Protein AF-A0A1Y2VQM4-F1 (afdb_monomer)

Mean predicted aligned error: 14.75 Å

Solvent-accessible surface area (backbone atoms only — not comparable to full-atom values): 11448 Å² total; per-residue (Å²): 130,85,75,81,82,66,60,66,46,79,82,51,19,58,74,70,18,55,90,55,62,82,64,58,73,69,58,51,55,52,50,49,54,50,50,53,54,48,48,52,49,48,42,51,52,44,52,50,52,50,50,54,55,53,58,59,66,71,50,92,83,71,61,72,65,62,54,53,52,51,50,52,52,50,39,53,52,39,50,53,50,43,55,53,44,52,52,51,52,55,52,49,50,44,52,48,51,24,45,49,37,62,68,34,56,89,61,50,67,57,53,53,50,48,42,56,57,51,53,53,23,42,54,54,44,44,51,47,53,42,52,51,49,50,38,69,74,65,74,61,88,75,78,89,81,68,80,74,70,74,48,74,71,52,54,53,54,49,51,53,52,48,51,53,52,51,52,50,51,52,52,50,52,54,52,50,57,54,48,58,58,53,57,58,56,56,59,64,63,72,70,77,70,90,79,83,85,131

Nearest PDB structures (foldseek):
  8rz1-assembly1_B  TM=7.357E-01  e=8.450E+00  synthetic construct

Foldseek 3Di:
DDPPPPQEDQVCLCVLLVVNSPDDPVVLVVLLVVLLVVLVVLLVVLVVLLVVLVVVVPPPDDDPVVSLVSLVVSLVVLVVSLVVLVVSLVVNVSSLSNCRHHVSDPCSVVSVVCSVCRSVLSSLLSVLSSLVSVCVNVVDDDDPPQNDDSDVVSSVVSVVVVVVVVVVVVVVVVVVVVVVVVVVVVVVVVPDDDDDDD

Secondary structure (DSSP, 8-state):
------S--TTTHHHHHGGGTTS-HHHHHHHHHHHHHHHHHHHHHHHHHHHHHHHHHH-TT--HHHHHHHHHHHHHHHHHHHHHHHHHHHHHHHHHHHHHHHT--TTHHHHHHHIIIIIHHHHHHHHHHHHHHHHHHHT----TTSSS---HHHHHHHHHHHHHHHHHHHHHHHHHHHHHHHHHHHHHHHT-------

Structure (mmCIF, N/CA/C/O backbone):
data_AF-A0A1Y2VQM4-F1
#
_entry.id   AF-A0A1Y2VQM4-F1
#
loop_
_atom_site.group_PDB
_atom_site.id
_atom_site.type_symbol
_atom_site.label_atom_id
_atom_site.label_alt_id
_atom_site.label_comp_id
_atom_site.label_asym_id
_atom_site.label_entity_id
_atom_site.label_seq_id
_atom_site.pdbx_PDB_ins_code
_atom_site.Cartn_x
_atom_site.Cartn_y
_atom_site.Cartn_z
_atom_site.occupancy
_atom_site.B_iso_or_equiv
_atom_site.auth_seq_id
_atom_site.auth_comp_id
_atom_site.auth_asym_id
_atom_site.auth_atom_id
_atom_site.pdbx_PDB_model_num
ATOM 1 N N . MET A 1 1 ? 38.824 11.410 -14.538 1.00 36.94 1 MET A N 1
ATOM 2 C CA . MET A 1 1 ? 38.308 11.163 -15.899 1.00 36.94 1 MET A CA 1
ATOM 3 C C . MET A 1 1 ? 36.875 10.702 -15.738 1.00 36.94 1 MET A C 1
ATOM 5 O O . MET A 1 1 ? 36.667 9.674 -15.110 1.00 36.94 1 MET A O 1
ATOM 9 N N . GLY A 1 2 ? 35.911 11.534 -16.142 1.00 42.78 2 GLY A N 1
ATOM 10 C CA . GLY A 1 2 ? 34.489 11.228 -16.002 1.00 42.78 2 GLY A CA 1
ATOM 11 C C . GLY A 1 2 ? 34.158 9.975 -16.799 1.00 42.78 2 GLY A C 1
ATOM 12 O O . GLY A 1 2 ? 34.362 9.955 -18.011 1.00 42.78 2 GLY A O 1
ATOM 13 N N . GLY A 1 3 ? 33.726 8.925 -16.102 1.00 42.25 3 GLY A N 1
ATOM 14 C CA . GLY A 1 3 ? 33.208 7.726 -16.743 1.00 42.25 3 GLY A CA 1
ATOM 15 C C . GLY A 1 3 ? 32.014 8.121 -17.598 1.00 42.25 3 GLY A C 1
ATOM 16 O O . GLY A 1 3 ? 31.107 8.799 -17.117 1.00 42.25 3 GLY A O 1
ATOM 17 N N . GLN A 1 4 ? 32.043 7.748 -18.874 1.00 44.09 4 GLN A N 1
ATOM 18 C CA . GLN A 1 4 ? 30.861 7.832 -19.712 1.00 44.09 4 GLN A CA 1
ATOM 19 C C . GLN A 1 4 ? 29.797 6.929 -19.086 1.00 44.09 4 GLN A C 1
ATOM 21 O O . GLN A 1 4 ? 29.932 5.709 -19.093 1.00 44.09 4 GLN A O 1
ATOM 26 N N . PHE A 1 5 ? 28.767 7.535 -18.500 1.00 47.09 5 PHE A N 1
ATOM 27 C CA . PHE A 1 5 ? 27.520 6.850 -18.199 1.00 47.09 5 PHE A CA 1
ATOM 28 C C . PHE A 1 5 ? 26.894 6.494 -19.546 1.00 47.09 5 PHE A C 1
ATOM 30 O O . PHE A 1 5 ? 26.216 7.316 -20.151 1.00 47.09 5 PHE A O 1
ATOM 37 N N . THR A 1 6 ? 27.203 5.314 -20.075 1.00 53.19 6 THR A N 1
ATOM 38 C CA . THR A 1 6 ? 26.473 4.754 -21.211 1.00 53.19 6 THR A CA 1
ATOM 39 C C . THR A 1 6 ? 25.110 4.285 -20.685 1.00 53.19 6 THR A C 1
ATOM 41 O O . THR A 1 6 ? 25.093 3.388 -19.842 1.00 53.19 6 THR A O 1
ATOM 44 N N . PRO A 1 7 ? 23.977 4.867 -21.130 1.00 56.16 7 PRO A N 1
ATOM 45 C CA . PRO A 1 7 ? 22.637 4.534 -20.621 1.00 56.16 7 PRO A CA 1
ATOM 46 C C . PRO A 1 7 ? 22.167 3.108 -20.948 1.00 56.16 7 PRO A C 1
ATOM 48 O O . PRO A 1 7 ? 21.180 2.640 -20.395 1.00 56.16 7 PRO A O 1
ATOM 51 N N . TYR A 1 8 ? 22.867 2.414 -21.846 1.00 52.66 8 TYR A N 1
ATOM 52 C CA . TYR A 1 8 ? 22.472 1.128 -22.409 1.00 52.66 8 TYR A CA 1
ATOM 53 C C . TYR A 1 8 ? 23.586 0.097 -22.190 1.00 52.66 8 TYR A C 1
ATOM 55 O O . TYR A 1 8 ? 24.667 0.223 -22.768 1.00 52.66 8 TYR A O 1
ATOM 63 N N . ASP A 1 9 ? 23.334 -0.909 -21.347 1.00 57.41 9 ASP A N 1
ATOM 64 C CA . ASP A 1 9 ? 24.257 -2.025 -21.097 1.00 57.41 9 ASP A CA 1
ATOM 65 C C . ASP A 1 9 ? 23.541 -3.374 -21.350 1.00 57.41 9 ASP A C 1
ATOM 67 O O . ASP A 1 9 ? 22.950 -3.966 -20.436 1.00 57.41 9 ASP A O 1
ATOM 71 N N . PRO A 1 10 ? 23.564 -3.886 -22.597 1.00 59.34 10 PRO A N 1
ATOM 72 C CA . PRO A 1 10 ? 22.785 -5.053 -23.022 1.00 59.34 10 PRO A CA 1
ATOM 73 C C . PRO A 1 10 ? 23.225 -6.361 -22.349 1.00 59.34 10 PRO A C 1
ATOM 75 O O . PRO A 1 10 ? 22.488 -7.346 -22.372 1.00 59.34 10 PRO A O 1
ATOM 78 N N . GLN A 1 11 ? 24.401 -6.390 -21.711 1.00 59.66 11 GLN A N 1
ATOM 79 C CA . GLN A 1 11 ? 24.885 -7.569 -20.987 1.00 59.66 11 GLN A CA 1
ATOM 80 C C . GLN A 1 11 ? 24.238 -7.731 -19.605 1.00 59.66 11 GLN A C 1
ATOM 82 O O .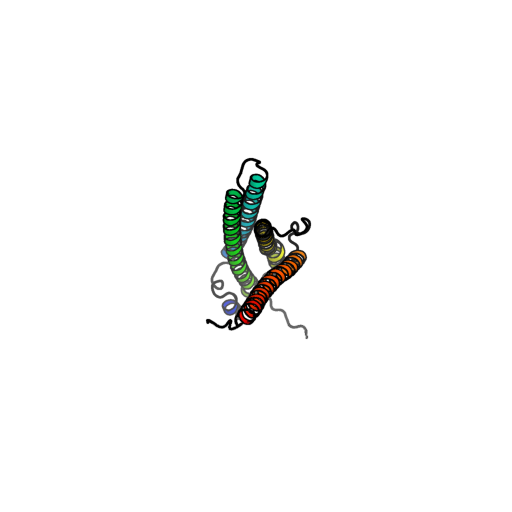 GLN A 1 11 ? 24.164 -8.845 -19.087 1.00 59.66 11 GLN A O 1
ATOM 87 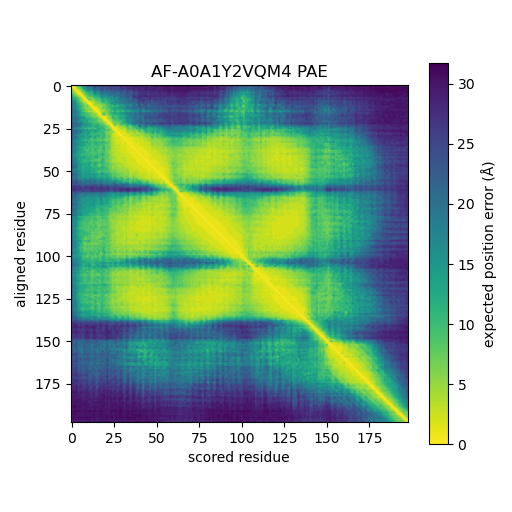N N . ARG A 1 12 ? 23.729 -6.644 -19.009 1.00 58.91 12 ARG A N 1
ATOM 88 C CA . ARG A 1 12 ? 23.059 -6.666 -17.695 1.00 58.91 12 ARG A CA 1
ATOM 89 C C . ARG A 1 12 ? 21.553 -6.901 -17.790 1.00 58.91 12 ARG A C 1
ATOM 91 O O . ARG A 1 12 ? 20.953 -7.368 -16.823 1.00 58.91 12 ARG A O 1
ATOM 98 N N . CYS A 1 13 ? 20.960 -6.640 -18.953 1.00 56.50 13 CYS A N 1
ATOM 99 C CA . CYS A 1 13 ? 19.532 -6.805 -19.214 1.00 56.50 13 CYS A CA 1
ATOM 100 C C . CYS A 1 13 ? 18.996 -8.223 -18.887 1.00 56.50 13 CYS A C 1
ATOM 102 O O . CYS A 1 13 ? 18.077 -8.321 -18.075 1.00 56.50 13 CYS A O 1
ATOM 104 N N . PRO A 1 14 ? 19.580 -9.346 -19.361 1.00 56.78 14 PRO A N 1
ATOM 105 C CA . PRO A 1 14 ? 19.072 -10.678 -19.004 1.00 56.78 14 PRO A CA 1
ATOM 106 C C . PRO A 1 14 ? 19.302 -11.037 -17.526 1.00 56.78 14 PRO A C 1
ATOM 108 O O . PRO A 1 14 ? 18.545 -11.823 -16.957 1.00 56.78 14 PRO A O 1
ATOM 111 N N . HIS A 1 15 ? 20.319 -10.449 -16.885 1.00 58.44 15 HIS A N 1
ATOM 112 C CA . HIS A 1 15 ? 20.649 -10.742 -15.492 1.00 58.44 15 HIS A CA 1
ATOM 113 C C . HIS A 1 15 ? 19.656 -10.100 -14.508 1.00 58.44 15 HIS A C 1
ATOM 115 O O . HIS A 1 15 ? 19.261 -10.759 -13.544 1.00 58.44 15 HIS A O 1
ATOM 121 N N . TYR A 1 16 ? 19.245 -8.850 -14.748 1.00 56.56 16 TYR A N 1
ATOM 122 C CA . TYR A 1 16 ? 18.350 -8.107 -13.851 1.00 56.56 16 TYR A CA 1
ATOM 123 C C . TYR A 1 16 ? 16.876 -8.163 -14.266 1.00 56.56 16 TYR A C 1
ATOM 125 O O . TYR A 1 16 ? 16.013 -8.142 -13.393 1.00 56.56 16 TYR A O 1
ATOM 133 N N . ALA A 1 17 ? 16.576 -8.280 -15.565 1.00 54.91 17 ALA A N 1
ATOM 134 C CA . ALA A 1 17 ? 15.199 -8.337 -16.053 1.00 54.91 17 ALA A CA 1
ATOM 135 C C . ALA A 1 17 ? 14.619 -9.763 -16.063 1.00 54.91 17 ALA A C 1
ATOM 137 O O . ALA A 1 17 ? 13.405 -9.906 -16.127 1.00 54.91 17 ALA A O 1
ATOM 138 N N . GLN A 1 18 ? 15.442 -10.821 -15.986 1.00 65.75 18 GLN A N 1
ATOM 139 C CA . GLN A 1 18 ? 15.015 -12.233 -16.015 1.00 65.75 18 GLN A CA 1
ATOM 140 C C . GLN A 1 18 ? 13.869 -12.498 -17.027 1.00 65.75 18 GLN A C 1
ATOM 142 O O . GLN A 1 18 ? 14.111 -12.523 -18.235 1.00 65.75 18 GLN A O 1
ATOM 147 N N . PHE A 1 19 ? 12.623 -12.653 -16.552 1.00 54.62 19 PHE A N 1
ATOM 148 C CA . PHE A 1 19 ? 11.417 -12.949 -17.349 1.00 54.62 19 PHE A CA 1
ATOM 149 C C . PHE A 1 19 ? 10.953 -11.785 -18.253 1.00 54.62 19 PHE A C 1
ATOM 151 O O . PHE A 1 19 ? 10.222 -11.995 -19.216 1.00 54.62 19 PHE A O 1
ATOM 158 N N . ALA A 1 20 ? 11.393 -10.561 -17.963 1.00 50.00 20 ALA A N 1
ATOM 159 C CA . ALA A 1 20 ? 11.055 -9.331 -18.677 1.00 50.00 20 ALA A CA 1
ATOM 160 C C . ALA A 1 20 ? 11.983 -9.034 -19.875 1.00 50.00 20 ALA A C 1
ATOM 162 O O . ALA A 1 20 ? 11.704 -8.133 -20.657 1.00 50.00 20 ALA A O 1
ATOM 163 N N . SER A 1 21 ? 13.061 -9.802 -20.070 1.00 53.38 21 SER A N 1
ATOM 164 C CA . SER A 1 21 ? 14.049 -9.553 -21.138 1.00 53.38 21 SER A CA 1
ATOM 165 C C . SER A 1 21 ? 13.529 -9.746 -22.574 1.00 53.38 21 SER A C 1
ATOM 167 O O . SER A 1 21 ? 14.206 -9.349 -23.518 1.00 53.38 21 SER A O 1
ATOM 169 N N . HIS A 1 22 ? 12.344 -10.342 -22.752 1.00 54.56 22 HIS A N 1
ATOM 170 C CA . HIS A 1 22 ? 11.782 -10.702 -24.061 1.00 54.56 22 HIS A CA 1
ATOM 171 C C . HIS A 1 22 ? 10.447 -9.992 -24.383 1.00 54.56 22 HIS A C 1
ATOM 173 O O . HIS A 1 22 ? 9.826 -10.287 -25.406 1.00 54.56 22 HIS A O 1
ATOM 179 N N . LEU A 1 23 ? 9.958 -9.097 -23.514 1.00 54.75 23 LEU A N 1
ATOM 180 C CA . LEU A 1 23 ? 8.657 -8.440 -23.692 1.00 54.75 23 LEU A CA 1
ATOM 181 C C . LEU A 1 23 ? 8.789 -7.064 -24.361 1.00 54.75 23 LEU A C 1
ATOM 183 O O . LEU A 1 23 ? 9.714 -6.308 -24.088 1.00 54.75 23 LEU A O 1
ATOM 187 N N . ASP A 1 24 ? 7.841 -6.748 -25.242 1.0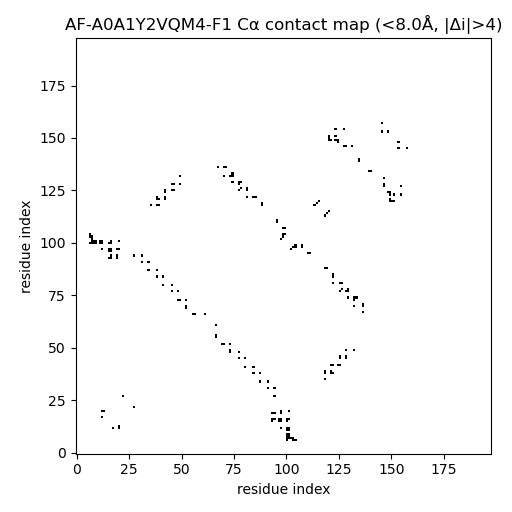0 61.00 24 ASP A N 1
ATOM 188 C CA . ASP A 1 24 ? 7.807 -5.500 -26.008 1.00 61.00 24 ASP A CA 1
ATOM 189 C C . ASP A 1 24 ? 7.480 -4.281 -25.125 1.00 61.00 24 ASP A C 1
ATOM 191 O O . ASP A 1 24 ? 6.655 -4.366 -24.212 1.00 61.00 24 ASP A O 1
ATOM 195 N N . ARG A 1 25 ? 8.045 -3.111 -25.447 1.00 62.69 25 ARG A N 1
ATOM 196 C CA . ARG A 1 25 ? 7.908 -1.848 -24.684 1.00 62.69 25 ARG A CA 1
ATOM 197 C C . ARG A 1 25 ? 6.458 -1.444 -24.382 1.00 62.69 25 ARG A C 1
ATOM 199 O O . ARG A 1 25 ? 6.154 -0.977 -23.289 1.00 62.69 25 ARG A O 1
ATOM 206 N N . ILE A 1 26 ? 5.547 -1.679 -25.328 1.00 65.75 26 ILE A N 1
ATOM 207 C CA . ILE A 1 26 ? 4.112 -1.365 -25.191 1.00 65.75 26 ILE A CA 1
ATOM 208 C C . ILE A 1 26 ? 3.440 -2.245 -24.126 1.00 65.75 26 ILE A C 1
ATOM 210 O O . ILE A 1 26 ? 2.536 -1.796 -23.421 1.00 65.75 26 ILE A O 1
ATOM 214 N N . HIS A 1 27 ? 3.892 -3.492 -23.977 1.00 67.88 27 HIS A N 1
ATOM 215 C CA . HIS A 1 27 ? 3.358 -4.391 -22.960 1.00 67.88 27 HIS A CA 1
ATOM 216 C C . HIS A 1 27 ? 3.780 -3.945 -21.557 1.00 67.88 27 HIS A C 1
ATOM 218 O O . HIS A 1 27 ? 2.980 -4.060 -20.634 1.00 67.88 27 HIS A O 1
ATOM 224 N N . PHE A 1 28 ? 4.982 -3.385 -21.391 1.00 66.50 28 PHE A N 1
ATOM 225 C CA . PHE A 1 28 ? 5.429 -2.858 -20.099 1.00 66.50 28 PHE A CA 1
ATOM 226 C C . PHE A 1 28 ? 4.629 -1.649 -19.643 1.00 66.50 28 PHE A C 1
ATOM 228 O O . PHE A 1 28 ? 4.171 -1.634 -18.504 1.00 66.50 28 PHE A O 1
ATOM 235 N N . ASP A 1 29 ? 4.415 -0.679 -20.531 1.00 71.06 29 ASP A N 1
ATOM 236 C CA . ASP A 1 29 ? 3.630 0.512 -20.203 1.00 71.06 29 ASP A CA 1
ATOM 237 C C . ASP A 1 29 ? 2.177 0.115 -19.876 1.00 71.06 29 ASP A C 1
ATOM 239 O O . ASP A 1 29 ? 1.622 0.495 -18.845 1.00 71.06 29 ASP A O 1
ATOM 243 N N . GLY A 1 30 ? 1.593 -0.793 -20.669 1.00 77.50 30 GLY A N 1
ATOM 244 C CA . GLY A 1 30 ? 0.266 -1.348 -20.396 1.00 77.50 30 GLY A CA 1
ATOM 245 C C . GLY A 1 30 ? 0.162 -2.067 -19.045 1.00 77.50 30 GLY A C 1
ATOM 246 O O . GLY A 1 30 ? -0.790 -1.831 -18.299 1.00 77.50 30 GLY A O 1
ATOM 247 N N . ILE A 1 31 ? 1.133 -2.920 -18.698 1.00 77.38 31 ILE A N 1
ATOM 248 C CA . ILE A 1 31 ? 1.163 -3.636 -17.410 1.00 77.38 31 ILE A CA 1
ATOM 249 C C . ILE A 1 31 ? 1.339 -2.650 -16.251 1.00 77.38 31 ILE A C 1
ATOM 251 O O . ILE A 1 31 ? 0.612 -2.753 -15.263 1.00 77.38 31 ILE A O 1
ATOM 255 N N . TYR A 1 32 ? 2.241 -1.676 -16.388 1.00 76.50 32 TYR A N 1
ATOM 256 C CA . TYR A 1 32 ? 2.501 -0.658 -15.372 1.00 76.50 32 TYR A CA 1
ATOM 257 C C . TYR A 1 32 ? 1.247 0.157 -15.055 1.00 76.50 32 TYR A C 1
ATOM 259 O O . TYR A 1 32 ? 0.825 0.209 -13.903 1.00 76.50 32 TYR A O 1
ATOM 267 N N . TRP A 1 33 ? 0.586 0.727 -16.067 1.00 81.44 33 TRP A N 1
ATOM 268 C CA . TRP A 1 33 ? -0.651 1.481 -15.850 1.00 81.44 33 TRP A CA 1
ATOM 269 C C . TRP A 1 33 ? -1.779 0.605 -15.307 1.00 81.44 33 TRP A C 1
ATOM 271 O O . TRP A 1 33 ? -2.549 1.045 -14.453 1.00 81.44 33 TRP A O 1
ATOM 281 N N . THR A 1 34 ? -1.871 -0.650 -15.753 1.00 85.38 34 THR A N 1
ATOM 282 C CA . THR A 1 34 ? -2.881 -1.584 -15.240 1.00 85.38 34 THR A CA 1
ATOM 283 C C . THR A 1 34 ? -2.682 -1.840 -13.749 1.00 85.38 34 THR A C 1
ATOM 285 O O . THR A 1 34 ? -3.638 -1.725 -12.983 1.00 85.38 34 THR A O 1
ATOM 288 N N . PHE A 1 35 ? -1.458 -2.147 -13.318 1.00 84.38 35 PHE A N 1
ATOM 289 C CA . PHE A 1 35 ? -1.151 -2.371 -11.905 1.00 84.38 35 PHE A CA 1
ATOM 290 C C . PHE A 1 35 ? -1.282 -1.097 -11.074 1.00 84.38 35 PHE A C 1
ATOM 292 O O . PHE A 1 35 ? -1.858 -1.143 -9.988 1.00 84.38 35 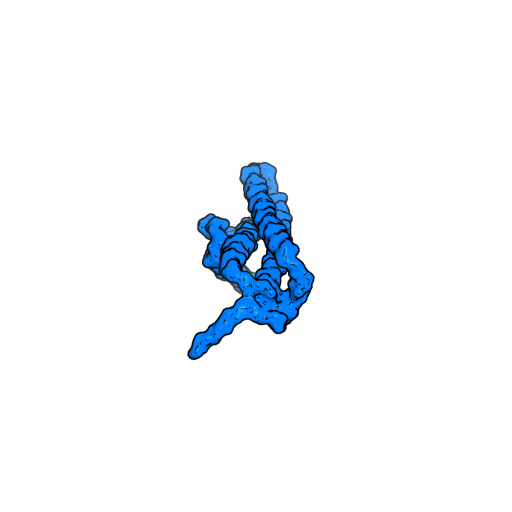PHE A O 1
ATOM 299 N N . PHE A 1 36 ? -0.916 0.051 -11.636 1.00 81.69 36 PHE A N 1
ATOM 300 C CA . PHE A 1 36 ? -1.135 1.353 -11.024 1.00 81.69 36 PHE A CA 1
ATOM 301 C C . PHE A 1 36 ? -2.616 1.597 -10.679 1.00 81.69 36 PHE A C 1
ATOM 303 O O . PHE A 1 36 ? -2.954 1.888 -9.528 1.00 81.69 36 PHE A O 1
ATOM 310 N N . PHE A 1 37 ? -3.531 1.424 -11.640 1.00 86.69 37 PHE A N 1
ATOM 311 C CA . PHE A 1 37 ? -4.968 1.572 -11.377 1.00 86.69 37 PHE A CA 1
ATOM 312 C C . PHE A 1 37 ? -5.511 0.486 -10.448 1.00 86.69 37 PHE A C 1
ATOM 314 O O . PHE A 1 37 ? -6.414 0.751 -9.653 1.00 86.69 37 PHE A O 1
ATOM 321 N N . LEU A 1 38 ? -4.955 -0.723 -10.518 1.00 88.06 38 LEU A N 1
ATOM 322 C CA . LEU A 1 38 ? -5.340 -1.833 -9.656 1.00 88.06 38 LEU A CA 1
ATOM 323 C C . LEU A 1 38 ? -4.992 -1.532 -8.188 1.00 88.06 38 LEU A C 1
ATOM 325 O O . LEU A 1 38 ? -5.861 -1.668 -7.328 1.00 88.06 38 LEU A O 1
ATOM 329 N N . VAL A 1 39 ? -3.784 -1.039 -7.896 1.00 87.25 39 VAL A N 1
ATOM 330 C CA . VAL A 1 39 ? -3.359 -0.638 -6.541 1.00 87.25 39 VAL A CA 1
ATOM 331 C C . VAL A 1 39 ? -4.225 0.506 -6.003 1.00 87.25 39 VAL A C 1
ATOM 333 O O . VAL A 1 39 ? -4.672 0.451 -4.856 1.00 87.25 39 VAL A O 1
ATOM 336 N N . ILE A 1 40 ? -4.552 1.505 -6.831 1.00 86.62 40 ILE A N 1
ATOM 337 C CA . ILE A 1 40 ? -5.492 2.576 -6.450 1.00 86.62 40 ILE A CA 1
ATOM 338 C C . ILE A 1 40 ? -6.886 2.005 -6.152 1.00 86.62 40 ILE A C 1
ATOM 340 O O . ILE A 1 40 ? -7.525 2.395 -5.172 1.00 86.62 40 ILE A O 1
ATOM 344 N N . GLY A 1 41 ? -7.358 1.060 -6.966 1.00 88.25 41 GLY A N 1
ATOM 345 C CA . GLY A 1 41 ? -8.613 0.351 -6.733 1.00 88.25 41 GLY A CA 1
ATOM 346 C C . GLY A 1 41 ? -8.612 -0.394 -5.398 1.00 88.25 41 GLY A C 1
ATOM 347 O O . GLY A 1 41 ? -9.568 -0.278 -4.632 1.00 88.25 41 GLY A O 1
ATOM 348 N N . ILE A 1 42 ? -7.519 -1.091 -5.073 1.00 89.12 42 ILE A N 1
ATOM 349 C CA . ILE A 1 42 ? -7.339 -1.766 -3.782 1.00 89.12 42 ILE A CA 1
ATOM 350 C C . ILE A 1 42 ? -7.399 -0.758 -2.631 1.00 89.12 42 ILE A C 1
ATOM 352 O O . ILE A 1 42 ? -8.120 -0.987 -1.660 1.00 89.12 42 ILE A O 1
ATOM 356 N N . LEU A 1 43 ? -6.697 0.372 -2.740 1.00 87.00 43 LEU A N 1
ATOM 357 C CA . LEU A 1 43 ? -6.725 1.430 -1.729 1.00 87.00 43 LEU A CA 1
ATOM 358 C C . LEU A 1 43 ? -8.151 1.950 -1.493 1.00 87.00 43 LEU A C 1
ATOM 360 O O . LEU A 1 43 ? -8.568 2.136 -0.344 1.00 87.00 43 LEU A O 1
ATOM 364 N N . PHE A 1 44 ? -8.913 2.163 -2.567 1.00 88.25 44 PHE A N 1
ATOM 365 C CA . PHE A 1 44 ? -10.301 2.604 -2.474 1.00 88.25 44 PHE A CA 1
ATOM 366 C C . PHE A 1 44 ? -11.184 1.557 -1.787 1.00 88.25 44 PHE A C 1
ATOM 368 O O . PHE A 1 44 ? -11.945 1.898 -0.882 1.00 88.25 44 PHE A O 1
ATOM 375 N N . VAL A 1 45 ? -11.041 0.276 -2.146 1.00 89.19 45 VAL A N 1
ATOM 376 C CA . VAL A 1 45 ? -11.773 -0.830 -1.507 1.00 89.19 45 VAL A CA 1
ATOM 377 C C . VAL A 1 45 ? -11.426 -0.935 -0.020 1.00 89.19 45 VAL A C 1
ATOM 379 O O . VAL A 1 45 ? -12.332 -1.017 0.807 1.00 89.19 45 VAL A O 1
ATOM 382 N N . SER A 1 46 ? -10.146 -0.859 0.347 1.00 87.06 46 SER A N 1
ATOM 383 C CA . SER A 1 46 ? -9.699 -0.866 1.747 1.00 87.06 46 SER A CA 1
ATOM 384 C C . SER A 1 46 ? -10.287 0.304 2.541 1.00 87.06 46 SER A C 1
ATOM 386 O O . SER A 1 46 ? -10.774 0.128 3.661 1.00 87.06 46 SER A O 1
ATOM 388 N N . SER A 1 47 ? -10.320 1.497 1.940 1.00 86.56 47 SER A N 1
ATOM 389 C CA . SER A 1 47 ? -10.906 2.695 2.556 1.00 86.56 47 SER A CA 1
ATOM 390 C C . SER A 1 47 ? -12.424 2.568 2.714 1.00 86.56 47 SER A C 1
ATOM 392 O O . SER A 1 47 ? -12.976 2.923 3.757 1.00 86.56 47 SER A O 1
ATOM 394 N N . TRP A 1 48 ? -13.103 1.995 1.717 1.00 87.69 48 TRP A N 1
ATOM 395 C CA . TRP A 1 48 ? -14.536 1.707 1.759 1.00 87.69 48 TRP A CA 1
ATOM 396 C C . TRP A 1 48 ? -14.889 0.700 2.859 1.00 87.69 48 TRP A C 1
ATOM 398 O O . TRP A 1 48 ? -15.825 0.917 3.632 1.00 87.69 48 TRP A O 1
ATOM 408 N N . ILE A 1 49 ? -14.116 -0.385 2.976 1.00 87.12 49 ILE A N 1
ATOM 409 C CA . ILE A 1 49 ? -14.269 -1.396 4.030 1.00 87.12 49 ILE A CA 1
ATOM 410 C C . ILE A 1 49 ? -14.099 -0.753 5.409 1.00 87.12 49 ILE A C 1
ATOM 412 O O . ILE A 1 49 ? -14.921 -0.981 6.306 1.00 87.12 49 ILE A O 1
ATOM 416 N N . TYR A 1 50 ? -13.071 0.081 5.577 1.00 84.00 50 TYR A N 1
ATOM 417 C CA . TYR A 1 50 ? -12.834 0.818 6.814 1.00 84.00 50 TYR A CA 1
ATOM 418 C C . TYR A 1 50 ? -14.016 1.722 7.170 1.00 84.00 50 TYR A C 1
ATOM 420 O O . TYR A 1 50 ? -14.561 1.620 8.272 1.00 84.00 50 TYR A O 1
ATOM 428 N N . GLN A 1 51 ? -14.466 2.553 6.228 1.00 84.31 51 GLN A N 1
ATOM 429 C CA . GLN A 1 51 ? -15.569 3.483 6.446 1.00 84.31 51 GLN A CA 1
ATOM 430 C C . GLN A 1 51 ? -16.870 2.742 6.775 1.00 84.31 51 GLN A C 1
ATOM 432 O O . GLN A 1 51 ? -17.517 3.062 7.768 1.00 84.31 51 GLN A O 1
ATOM 437 N N . SER A 1 52 ? -17.203 1.682 6.032 1.00 83.38 52 SER A N 1
ATOM 438 C CA . SER A 1 52 ? -18.373 0.839 6.307 1.00 83.38 52 SER A CA 1
ATOM 439 C C . SER A 1 52 ? -18.310 0.186 7.696 1.00 83.38 52 SER A C 1
ATOM 441 O O . SER A 1 52 ? -19.316 0.109 8.408 1.00 83.38 52 SER A O 1
ATOM 443 N N . THR A 1 53 ? -17.118 -0.240 8.125 1.00 83.25 53 THR A N 1
ATOM 444 C CA . THR A 1 53 ? -16.894 -0.801 9.467 1.00 83.25 53 THR A CA 1
ATOM 445 C C . THR A 1 53 ? -17.099 0.253 10.560 1.00 83.25 53 THR A C 1
ATOM 447 O O . THR A 1 53 ? -17.708 -0.049 11.588 1.00 83.25 53 THR A O 1
ATOM 450 N N . MET A 1 54 ? -16.645 1.490 10.337 1.00 79.94 54 MET A N 1
ATOM 451 C CA . MET A 1 54 ? -16.821 2.601 11.278 1.00 79.94 54 MET A CA 1
ATOM 452 C C . MET A 1 54 ? -18.268 3.087 11.358 1.00 79.94 54 MET A C 1
ATOM 454 O O . MET A 1 54 ? -18.778 3.255 12.462 1.00 79.94 54 MET A O 1
ATOM 458 N N . THR A 1 55 ? -18.968 3.223 10.230 1.00 80.62 55 THR A N 1
ATOM 459 C CA . THR A 1 55 ? -20.396 3.587 10.205 1.00 80.62 55 THR A CA 1
ATOM 460 C C . THR A 1 55 ? -21.253 2.544 10.927 1.00 80.62 55 THR A C 1
ATOM 462 O O . THR A 1 55 ? -22.190 2.885 11.646 1.00 80.62 55 THR A O 1
ATOM 465 N N . PHE A 1 56 ? -20.895 1.259 10.824 1.00 77.44 56 PHE A N 1
ATOM 466 C CA . PHE A 1 56 ? -21.572 0.198 11.573 1.00 77.44 56 PHE A CA 1
ATOM 467 C C . PHE A 1 56 ? -21.361 0.304 13.096 1.00 77.44 56 PHE A C 1
ATOM 469 O O . PHE A 1 56 ? -22.196 -0.178 13.854 1.00 77.44 56 PHE A O 1
ATOM 476 N N . ARG A 1 57 ? -20.279 0.949 13.561 1.00 69.75 57 ARG A N 1
ATOM 477 C CA . ARG A 1 57 ? -20.028 1.199 14.992 1.00 69.75 57 ARG A CA 1
ATOM 478 C C . ARG A 1 57 ? -20.979 2.238 15.585 1.00 69.75 57 ARG A C 1
ATOM 480 O O . ARG A 1 57 ? -21.295 2.159 16.765 1.00 69.75 57 ARG A O 1
ATOM 487 N N . GLU A 1 58 ? -21.376 3.232 14.795 1.00 71.25 58 GLU A N 1
ATOM 488 C CA . GLU A 1 58 ? -22.227 4.342 15.248 1.00 71.25 58 GLU A CA 1
ATOM 489 C C . GLU A 1 58 ? -23.710 3.966 15.324 1.00 71.25 58 GLU A C 1
ATOM 491 O O . GLU A 1 58 ? -24.489 4.670 15.960 1.00 71.25 58 GLU A O 1
ATOM 496 N N . SER A 1 59 ? -24.104 2.842 14.719 1.00 70.00 59 SER A N 1
ATOM 497 C CA . SER A 1 59 ? -25.478 2.347 14.785 1.00 70.00 59 SER A CA 1
ATOM 498 C C . SER A 1 59 ? -25.776 1.789 16.192 1.00 70.00 59 SER A C 1
ATOM 500 O O . SER A 1 59 ? -25.139 0.817 16.604 1.00 70.00 59 SER A O 1
ATOM 502 N N . PRO A 1 60 ? -26.736 2.363 16.942 1.00 55.16 60 PRO A N 1
ATOM 503 C CA . PRO A 1 60 ? -26.912 2.146 18.386 1.00 55.16 60 PRO A CA 1
ATOM 504 C C . PRO A 1 60 ? -27.498 0.779 18.798 1.00 55.16 60 PRO A C 1
ATOM 506 O O . PRO A 1 60 ? -27.856 0.601 19.958 1.00 55.16 60 PRO A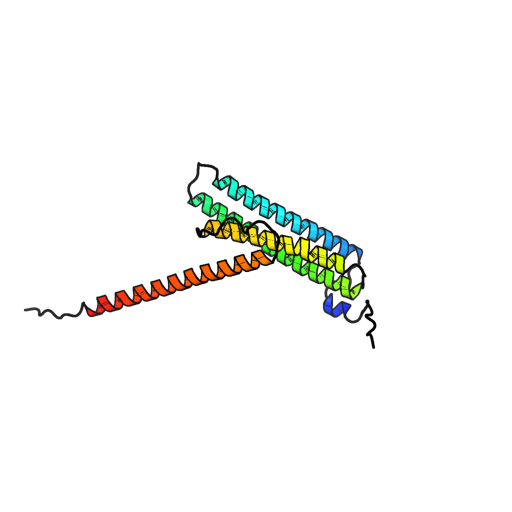 O 1
ATOM 509 N N . GLU A 1 61 ? -27.610 -0.196 17.890 1.00 58.84 61 GLU A N 1
ATOM 510 C CA . GLU A 1 61 ? -28.486 -1.360 18.091 1.00 58.84 61 GLU A CA 1
ATOM 511 C C . GLU A 1 61 ? -27.781 -2.708 18.349 1.00 58.84 61 GLU A C 1
ATOM 513 O O . GLU A 1 61 ? -28.457 -3.729 18.319 1.00 58.84 61 GLU A O 1
ATOM 518 N N . HIS A 1 62 ? -26.458 -2.810 18.557 1.00 56.22 62 HIS A N 1
ATOM 519 C CA . HIS A 1 62 ? -25.798 -4.136 18.512 1.00 56.22 62 HIS A CA 1
ATOM 520 C C . HIS A 1 62 ? -24.836 -4.504 19.654 1.00 56.22 62 HIS A C 1
ATOM 522 O O . HIS A 1 62 ? -24.037 -3.710 20.142 1.00 56.22 62 HIS A O 1
ATOM 528 N N . SER A 1 63 ? -24.880 -5.802 19.988 1.00 62.66 63 SER A N 1
ATOM 529 C CA . SER A 1 63 ? -23.962 -6.548 20.855 1.00 62.66 63 SER A CA 1
ATOM 530 C C . SER A 1 63 ? -22.490 -6.345 20.463 1.00 62.66 63 SER A C 1
ATOM 532 O O . SER A 1 63 ? -22.134 -6.560 19.297 1.00 62.66 63 SER A O 1
ATOM 534 N N . GLU A 1 64 ? -21.614 -6.039 21.429 1.00 70.44 64 GLU A N 1
ATOM 535 C CA . GLU A 1 64 ? -20.158 -5.874 21.222 1.00 70.44 64 GLU A CA 1
ATOM 536 C C . GLU A 1 64 ? -19.509 -7.060 20.479 1.00 70.44 64 GLU A C 1
ATOM 538 O O . GLU A 1 64 ? -18.528 -6.901 19.745 1.00 70.44 64 GLU A O 1
ATOM 543 N N . GLU A 1 65 ? -20.067 -8.264 20.626 1.00 75.12 65 GLU A N 1
ATOM 544 C CA . GLU A 1 65 ? -19.547 -9.483 20.008 1.00 75.12 65 GLU A CA 1
ATOM 545 C C . GLU A 1 65 ? -19.706 -9.512 18.481 1.00 75.12 65 GLU A C 1
ATOM 547 O O . GLU A 1 65 ? -18.771 -9.903 17.772 1.00 75.12 65 GLU A O 1
ATOM 552 N N . ALA A 1 66 ? -20.857 -9.076 17.960 1.00 77.75 66 ALA A N 1
ATOM 553 C CA . ALA A 1 66 ? -21.125 -9.030 16.521 1.00 77.75 66 ALA A CA 1
ATOM 554 C C . ALA A 1 66 ? -20.233 -7.992 15.823 1.00 77.75 66 ALA A C 1
ATOM 556 O O . ALA A 1 66 ? -19.635 -8.277 14.781 1.00 77.75 66 ALA A O 1
ATOM 557 N N . PHE A 1 67 ? -20.059 -6.825 16.452 1.00 79.44 67 PHE A N 1
ATOM 558 C CA . PHE A 1 67 ? -19.148 -5.782 15.985 1.00 79.44 67 PHE A CA 1
ATOM 559 C C . PHE A 1 67 ? -17.708 -6.298 15.905 1.00 79.44 67 PHE A C 1
ATOM 561 O O . PHE A 1 67 ? -17.055 -6.184 14.868 1.00 79.44 67 PHE A O 1
ATOM 568 N N . ARG A 1 68 ? -17.227 -6.962 16.963 1.00 79.88 68 ARG A N 1
ATOM 569 C CA . ARG A 1 68 ? -15.865 -7.509 17.012 1.00 79.88 68 ARG A CA 1
ATOM 570 C C . ARG A 1 68 ? -15.621 -8.599 15.963 1.00 79.88 68 ARG A C 1
ATOM 572 O O . ARG A 1 68 ? -14.513 -8.678 15.433 1.00 79.88 68 ARG A O 1
ATOM 579 N N . ARG A 1 69 ? -16.618 -9.432 15.635 1.00 81.56 69 ARG A N 1
ATOM 580 C CA . ARG A 1 69 ? -16.516 -10.409 14.529 1.00 81.56 69 ARG A CA 1
ATOM 581 C C . ARG A 1 69 ? -16.411 -9.715 13.174 1.00 81.56 69 ARG A C 1
ATOM 583 O O . ARG A 1 69 ? -15.531 -10.065 12.391 1.00 81.56 69 ARG A O 1
ATOM 590 N N . LYS A 1 70 ? -17.250 -8.706 12.926 1.00 82.69 70 LYS A N 1
ATOM 591 C CA . LYS A 1 70 ? -17.211 -7.924 11.684 1.00 82.69 70 LYS A CA 1
ATOM 592 C C . LYS A 1 70 ? -15.883 -7.185 11.529 1.00 82.69 70 LYS A C 1
ATOM 594 O O . LYS A 1 70 ? -15.302 -7.219 10.453 1.00 82.69 70 LYS A O 1
ATOM 599 N N . LEU A 1 71 ? -15.349 -6.624 12.615 1.00 84.50 71 LEU A N 1
ATOM 600 C CA . LEU A 1 71 ? -14.054 -5.940 12.624 1.00 84.50 71 LEU A CA 1
ATOM 601 C C . LEU A 1 71 ? -12.892 -6.900 12.338 1.00 84.50 71 LEU A C 1
ATOM 603 O O . LEU A 1 71 ? -12.007 -6.563 11.564 1.00 84.50 71 LEU A O 1
ATOM 607 N N . LYS A 1 72 ? -12.923 -8.125 12.884 1.00 85.75 72 LYS A N 1
ATOM 608 C CA . LYS A 1 72 ? -11.943 -9.170 12.534 1.00 85.75 72 LYS A CA 1
ATOM 609 C C . LYS A 1 72 ? -12.025 -9.579 11.068 1.00 85.75 72 LYS A C 1
ATOM 611 O O . LYS A 1 72 ? -10.988 -9.758 10.445 1.00 85.75 72 LYS A O 1
ATOM 616 N N . SER A 1 73 ? -13.234 -9.747 10.533 1.00 87.25 73 SER A N 1
ATOM 617 C CA . SER A 1 73 ? -13.411 -10.100 9.122 1.00 87.25 73 SER A CA 1
ATOM 618 C C . SER A 1 73 ? -12.948 -8.970 8.206 1.00 87.25 73 SER A C 1
ATOM 620 O O . SER A 1 73 ? -12.271 -9.239 7.226 1.00 87.25 73 SER A O 1
ATOM 622 N N . SER A 1 74 ? -13.292 -7.726 8.541 1.00 86.31 74 SER A N 1
ATOM 623 C CA . SER A 1 74 ? -12.867 -6.512 7.840 1.00 86.31 74 SER A CA 1
ATOM 624 C C . SER A 1 74 ? -11.343 -6.387 7.826 1.00 86.31 74 SER A C 1
ATOM 626 O O . SER A 1 74 ? -10.750 -6.256 6.762 1.00 86.31 74 SER A O 1
ATOM 628 N N . LEU A 1 75 ? -10.702 -6.580 8.984 1.00 89.00 75 LEU A N 1
ATOM 629 C CA . LEU A 1 75 ? -9.247 -6.617 9.099 1.00 89.00 75 LEU A CA 1
ATOM 630 C C . LEU A 1 75 ? -8.624 -7.735 8.257 1.00 89.00 75 LEU A C 1
ATOM 632 O O . LEU A 1 75 ? -7.659 -7.491 7.551 1.00 89.00 75 LEU A O 1
ATOM 636 N N . ALA A 1 76 ? -9.182 -8.948 8.288 1.00 91.06 76 ALA A N 1
ATOM 637 C CA . ALA A 1 76 ? -8.673 -10.047 7.471 1.00 91.06 76 ALA A CA 1
ATOM 638 C C . ALA A 1 76 ? -8.748 -9.728 5.968 1.00 91.06 76 ALA A C 1
ATOM 640 O O . ALA A 1 76 ? -7.800 -10.012 5.241 1.00 91.06 76 ALA A O 1
ATOM 641 N N . TRP A 1 77 ? -9.840 -9.108 5.510 1.00 91.75 77 TRP A N 1
ATOM 642 C CA . TRP A 1 77 ? -9.982 -8.675 4.119 1.00 91.75 77 TRP A CA 1
ATOM 643 C C . TRP A 1 77 ? -8.980 -7.583 3.740 1.00 91.75 77 TRP A C 1
ATOM 645 O O . TRP A 1 77 ? -8.323 -7.717 2.710 1.00 91.75 77 TRP A O 1
ATOM 655 N N . CYS A 1 78 ? -8.814 -6.549 4.568 1.00 89.62 78 CYS A N 1
ATOM 656 C CA . CYS A 1 78 ? -7.842 -5.488 4.301 1.00 89.62 78 CYS A CA 1
ATOM 657 C C . CYS A 1 78 ? -6.394 -6.014 4.309 1.00 89.62 78 CYS A C 1
ATOM 659 O O . CYS A 1 78 ? -5.625 -5.664 3.420 1.00 89.62 78 CYS A O 1
ATOM 661 N N . THR A 1 79 ? -6.051 -6.959 5.190 1.00 90.75 79 THR A N 1
ATOM 662 C CA . THR A 1 79 ? -4.725 -7.598 5.187 1.00 90.75 79 THR A CA 1
ATOM 663 C C . THR A 1 79 ? -4.483 -8.466 3.950 1.00 90.75 79 THR A C 1
ATOM 665 O O . THR A 1 79 ? -3.370 -8.498 3.431 1.00 90.75 79 THR A O 1
ATOM 668 N N . VAL A 1 80 ? -5.502 -9.159 3.428 1.00 93.38 80 VAL A N 1
ATOM 669 C CA . VAL A 1 80 ? -5.374 -9.886 2.150 1.00 93.38 80 VAL A CA 1
ATOM 670 C C . VAL A 1 80 ? -5.140 -8.912 0.994 1.00 93.38 80 VAL A C 1
ATOM 672 O O . VAL A 1 80 ? -4.290 -9.166 0.142 1.00 93.38 80 VAL A O 1
ATOM 675 N N . LEU A 1 81 ? -5.861 -7.791 0.985 1.00 90.81 81 LEU A N 1
ATOM 676 C CA . LEU A 1 81 ? -5.696 -6.727 -0.003 1.00 90.81 81 LEU A CA 1
ATOM 677 C C . LEU A 1 81 ? -4.306 -6.078 0.061 1.00 90.81 81 LEU A C 1
ATOM 679 O O . LEU A 1 81 ? -3.693 -5.878 -0.983 1.00 90.81 81 LEU A O 1
ATOM 683 N N . PHE A 1 82 ? -3.792 -5.827 1.266 1.00 91.19 82 PHE A N 1
ATOM 684 C CA . PHE A 1 82 ? -2.423 -5.370 1.508 1.00 91.19 82 PHE A CA 1
ATOM 685 C C . PHE A 1 82 ? -1.396 -6.348 0.928 1.00 91.19 82 PHE A C 1
ATOM 687 O O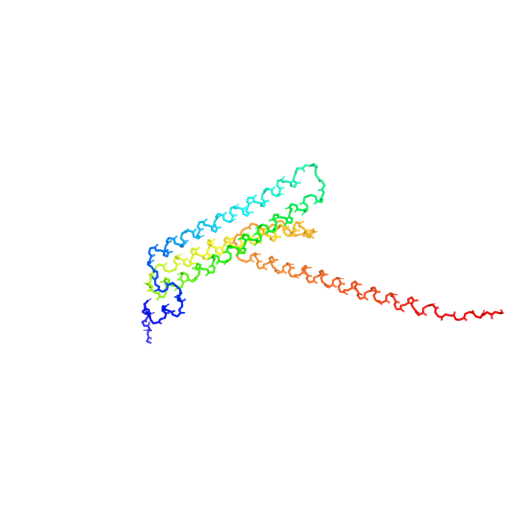 . PHE A 1 82 ? -0.564 -5.974 0.114 1.00 91.19 82 PHE A O 1
ATOM 694 N N . LEU A 1 83 ? -1.499 -7.640 1.255 1.00 93.12 83 LEU A N 1
ATOM 695 C CA . LEU A 1 83 ? -0.572 -8.646 0.725 1.00 93.12 83 LEU A CA 1
ATOM 696 C C . LEU A 1 83 ? -0.628 -8.753 -0.806 1.00 93.12 83 LEU A C 1
ATOM 698 O O . LEU A 1 83 ? 0.405 -8.954 -1.442 1.00 93.12 83 LEU A O 1
ATOM 702 N N . ALA A 1 84 ? -1.813 -8.623 -1.404 1.00 91.38 84 ALA A N 1
ATOM 703 C CA . ALA A 1 84 ? -1.957 -8.612 -2.856 1.00 91.38 84 ALA A CA 1
ATOM 704 C C . ALA A 1 84 ? -1.281 -7.380 -3.485 1.00 91.38 84 ALA A C 1
ATOM 706 O O . ALA A 1 84 ? -0.556 -7.524 -4.470 1.00 91.38 84 ALA A O 1
ATOM 707 N N . ALA A 1 85 ? -1.469 -6.194 -2.901 1.00 90.12 85 ALA A N 1
ATOM 708 C CA . ALA A 1 85 ? -0.821 -4.964 -3.348 1.00 90.12 85 ALA A CA 1
ATOM 709 C C . ALA A 1 85 ? 0.712 -5.026 -3.196 1.00 90.12 85 ALA A C 1
ATOM 711 O O . ALA A 1 85 ? 1.420 -4.668 -4.137 1.00 90.12 85 ALA A O 1
ATOM 712 N N . ALA A 1 86 ? 1.233 -5.607 -2.107 1.00 91.25 86 ALA A N 1
ATOM 713 C CA . ALA A 1 86 ? 2.663 -5.862 -1.922 1.00 91.25 86 ALA A CA 1
ATOM 714 C C . ALA A 1 86 ? 3.274 -6.702 -3.058 1.00 91.25 86 ALA A C 1
ATOM 716 O O . ALA A 1 86 ? 4.364 -6.404 -3.548 1.00 91.25 86 ALA A O 1
ATOM 717 N N . VAL A 1 87 ? 2.580 -7.762 -3.490 1.00 90.88 87 VAL A N 1
ATOM 718 C CA . VAL A 1 87 ? 3.048 -8.622 -4.590 1.00 90.88 87 VAL A CA 1
ATOM 719 C C . VAL A 1 87 ? 3.087 -7.848 -5.906 1.00 90.88 87 VAL A C 1
ATOM 721 O O . VAL A 1 87 ? 4.070 -7.955 -6.640 1.00 90.88 87 VAL A O 1
ATOM 724 N N . LEU A 1 88 ? 2.058 -7.046 -6.192 1.00 88.12 88 LEU A N 1
ATOM 725 C CA . LEU A 1 88 ? 2.022 -6.210 -7.395 1.00 88.12 88 LEU A CA 1
ATOM 726 C C . LEU A 1 88 ? 3.158 -5.184 -7.395 1.00 88.12 88 LEU A C 1
ATOM 728 O O . LEU A 1 88 ? 3.864 -5.081 -8.393 1.00 88.12 88 LEU A O 1
ATOM 732 N N . LEU A 1 89 ? 3.416 -4.536 -6.257 1.00 88.81 89 LEU A N 1
ATOM 733 C CA . LEU A 1 89 ? 4.528 -3.599 -6.082 1.00 88.81 89 LEU A CA 1
ATOM 734 C C . LEU A 1 89 ? 5.890 -4.224 -6.394 1.00 88.81 89 LEU A C 1
ATOM 736 O O . LEU A 1 89 ? 6.728 -3.609 -7.052 1.00 88.81 89 LEU A O 1
ATOM 740 N N . VAL A 1 90 ? 6.126 -5.451 -5.926 1.00 88.31 90 VAL A N 1
ATOM 741 C CA . VAL A 1 90 ? 7.374 -6.174 -6.205 1.00 88.31 90 VAL A CA 1
ATOM 742 C C . VAL A 1 90 ? 7.516 -6.438 -7.704 1.00 88.31 90 VAL A C 1
ATOM 744 O O . VAL A 1 90 ? 8.591 -6.222 -8.263 1.00 88.31 90 VAL A O 1
ATOM 747 N N . ILE A 1 91 ? 6.438 -6.862 -8.367 1.00 84.31 91 ILE A N 1
ATOM 748 C CA . ILE A 1 91 ? 6.436 -7.092 -9.818 1.00 84.31 91 ILE A CA 1
ATOM 749 C C . ILE A 1 91 ? 6.675 -5.775 -10.577 1.00 84.31 91 ILE A C 1
ATOM 751 O O . ILE A 1 91 ? 7.454 -5.760 -11.530 1.00 84.31 91 ILE A O 1
ATOM 755 N N . GLU A 1 92 ? 6.080 -4.664 -10.136 1.00 83.25 92 GLU A N 1
ATOM 756 C CA . GLU A 1 92 ? 6.295 -3.331 -10.714 1.00 83.25 92 GLU A CA 1
ATOM 757 C C . GLU A 1 92 ? 7.760 -2.884 -10.603 1.00 83.25 92 GLU A C 1
ATOM 759 O O . GLU A 1 92 ? 8.310 -2.372 -11.575 1.00 83.25 92 GLU A O 1
ATOM 764 N N . VAL A 1 93 ? 8.438 -3.140 -9.476 1.00 84.88 93 VAL A N 1
ATOM 765 C CA . VAL A 1 93 ? 9.879 -2.849 -9.334 1.00 84.88 93 VAL A CA 1
ATOM 766 C C . VAL A 1 93 ? 10.707 -3.646 -10.334 1.00 84.88 93 VAL A C 1
ATOM 768 O O . VAL A 1 93 ? 11.619 -3.095 -10.947 1.00 84.88 93 VAL A O 1
ATOM 771 N N . PHE A 1 94 ? 10.400 -4.929 -10.532 1.00 79.50 94 PHE A N 1
ATOM 772 C CA . PHE A 1 94 ? 11.102 -5.729 -11.536 1.00 79.50 94 PHE A CA 1
ATOM 773 C C . PHE A 1 94 ? 10.872 -5.196 -12.956 1.00 79.50 94 PHE A C 1
ATOM 775 O O . PHE A 1 94 ? 11.819 -5.147 -13.741 1.00 79.50 94 PHE A O 1
ATOM 782 N N . ALA A 1 95 ? 9.659 -4.734 -13.271 1.00 77.38 95 ALA A N 1
ATOM 783 C CA . ALA A 1 95 ? 9.363 -4.087 -14.549 1.00 77.38 95 ALA A CA 1
ATOM 784 C C . ALA A 1 95 ? 10.124 -2.757 -14.720 1.00 77.38 95 ALA A C 1
ATOM 786 O O . ALA A 1 95 ? 10.683 -2.503 -15.786 1.00 77.38 95 ALA A O 1
ATOM 787 N N . LEU A 1 96 ? 10.225 -1.941 -13.665 1.00 77.12 96 LEU A N 1
ATOM 788 C CA . LEU A 1 96 ? 10.993 -0.690 -13.679 1.00 77.12 96 LEU A CA 1
ATOM 789 C C . LEU A 1 96 ? 12.494 -0.923 -13.851 1.00 77.12 96 LEU A C 1
ATOM 791 O O . LEU A 1 96 ? 13.144 -0.218 -14.619 1.00 77.12 96 LEU A O 1
ATOM 795 N N . LEU A 1 97 ? 13.051 -1.930 -13.176 1.00 75.25 97 LEU A N 1
ATOM 796 C CA . LEU A 1 97 ? 14.453 -2.313 -13.348 1.00 75.25 97 LEU A CA 1
ATOM 797 C C . LEU A 1 97 ? 14.721 -2.822 -14.770 1.00 75.25 97 LEU A C 1
ATOM 799 O O . LEU A 1 97 ? 15.766 -2.507 -15.340 1.00 75.25 97 LEU A O 1
ATOM 803 N N . ALA A 1 98 ? 13.779 -3.566 -15.359 1.00 71.44 98 ALA A N 1
ATOM 804 C CA . ALA A 1 98 ? 13.868 -3.983 -16.753 1.00 71.44 98 ALA A CA 1
ATOM 805 C C . ALA A 1 98 ? 13.874 -2.772 -17.700 1.00 71.44 98 ALA A C 1
ATOM 807 O O . ALA A 1 98 ? 14.763 -2.680 -18.540 1.00 71.44 98 ALA A O 1
ATOM 808 N N . LEU A 1 99 ? 12.972 -1.801 -17.521 1.00 69.69 99 LEU A N 1
ATOM 809 C CA . LEU A 1 99 ? 12.954 -0.568 -18.321 1.00 69.69 99 LEU A CA 1
ATOM 810 C C . LEU A 1 99 ? 14.252 0.240 -18.180 1.00 69.69 99 LEU A C 1
ATOM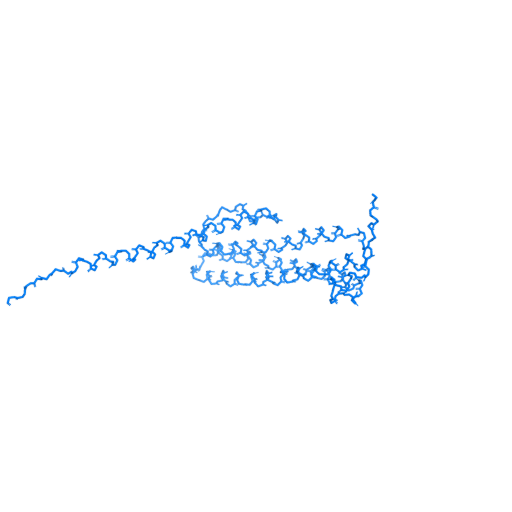 812 O O . LEU A 1 99 ? 14.827 0.676 -19.178 1.00 69.69 99 LEU A O 1
ATOM 816 N N . GLN A 1 100 ? 14.758 0.378 -16.953 1.00 70.88 100 GLN A N 1
ATOM 817 C CA . GLN A 1 100 ? 15.966 1.146 -16.666 1.00 70.88 100 GLN A CA 1
ATOM 818 C C . GLN A 1 100 ? 17.220 0.557 -17.326 1.00 70.88 100 GLN A C 1
ATOM 820 O O . GLN A 1 100 ? 18.039 1.312 -17.845 1.00 70.88 100 GLN A O 1
ATOM 825 N N . PHE A 1 101 ? 17.398 -0.767 -17.291 1.00 65.44 101 PHE A N 1
ATOM 826 C CA . PHE A 1 101 ? 18.616 -1.412 -17.797 1.00 65.44 101 PHE A CA 1
ATOM 827 C C . PHE A 1 101 ? 18.509 -1.926 -19.239 1.00 65.44 101 PHE A C 1
ATOM 829 O O . PHE A 1 101 ? 19.544 -2.067 -19.890 1.00 65.44 101 PHE A O 1
ATOM 836 N N . CYS A 1 102 ? 17.304 -2.221 -19.740 1.00 64.12 102 CYS A N 1
ATOM 837 C CA . CYS A 1 102 ? 17.111 -2.765 -21.088 1.00 64.12 102 CYS A CA 1
ATOM 838 C C . CYS A 1 102 ? 16.772 -1.703 -22.144 1.00 64.12 102 CYS A C 1
ATOM 840 O O . CYS A 1 102 ? 17.182 -1.883 -23.287 1.00 64.12 102 CYS A O 1
ATOM 842 N N . ASP A 1 103 ? 16.064 -0.620 -21.796 1.00 64.19 103 ASP A N 1
ATOM 843 C CA . ASP A 1 103 ? 15.630 0.404 -22.771 1.00 64.19 103 ASP A CA 1
ATOM 844 C C . ASP A 1 103 ? 16.358 1.752 -22.588 1.00 64.19 103 ASP A C 1
ATOM 846 O O . ASP A 1 103 ? 16.451 2.540 -23.526 1.00 64.19 103 ASP A O 1
ATOM 850 N N . GLY A 1 104 ? 16.949 2.007 -21.410 1.00 58.75 104 GLY A N 1
ATOM 851 C CA . GLY A 1 104 ? 17.826 3.166 -21.180 1.00 58.75 104 GLY A CA 1
ATOM 852 C C . GLY A 1 104 ? 17.126 4.518 -21.362 1.00 58.75 104 GLY A C 1
ATOM 853 O O . GLY A 1 104 ? 17.739 5.473 -21.836 1.00 58.75 104 GLY A O 1
ATOM 854 N N . GLU A 1 105 ? 15.834 4.594 -21.034 1.00 63.47 105 GLU A N 1
ATOM 855 C CA . GLU A 1 105 ? 15.023 5.804 -21.187 1.00 63.47 105 GLU A CA 1
ATOM 856 C C . GLU A 1 105 ? 15.466 6.930 -20.230 1.00 63.47 105 GLU A C 1
ATOM 858 O O . GLU A 1 105 ? 15.601 6.729 -19.023 1.00 63.47 105 GLU A O 1
ATOM 863 N N . ASP A 1 106 ? 15.584 8.162 -20.731 1.00 60.78 106 ASP A N 1
ATOM 864 C CA . ASP A 1 106 ? 15.920 9.335 -19.902 1.00 60.78 106 ASP A CA 1
ATOM 865 C C . ASP A 1 106 ? 14.805 9.719 -18.898 1.00 60.78 106 ASP A C 1
ATOM 867 O O . ASP A 1 106 ? 15.046 10.461 -17.943 1.00 60.78 106 ASP A O 1
ATOM 871 N N . LEU A 1 107 ? 13.579 9.196 -19.056 1.00 68.31 107 LEU A N 1
ATOM 872 C CA . LEU A 1 107 ? 12.434 9.472 -18.170 1.00 68.31 107 LEU A CA 1
ATOM 873 C C . LEU A 1 107 ? 12.370 8.575 -16.915 1.00 68.31 107 LEU A C 1
ATOM 875 O O . LEU A 1 107 ? 11.396 8.644 -16.162 1.00 68.31 107 LEU A O 1
ATOM 879 N N . MET A 1 108 ? 13.403 7.777 -16.617 1.00 71.44 108 MET A N 1
ATOM 880 C CA . MET A 1 108 ? 13.401 6.873 -15.453 1.00 71.44 108 MET A CA 1
ATOM 881 C C . MET A 1 108 ? 13.153 7.574 -14.112 1.00 71.44 108 MET A C 1
ATOM 883 O O . MET A 1 108 ? 12.478 7.022 -13.243 1.00 71.44 108 MET A O 1
ATOM 887 N N . ALA A 1 109 ? 13.633 8.807 -13.938 1.00 77.06 109 ALA A N 1
ATOM 888 C CA . ALA A 1 109 ? 13.392 9.564 -12.711 1.00 77.06 109 ALA A CA 1
ATOM 889 C C . ALA A 1 109 ? 11.892 9.811 -12.452 1.00 77.06 109 ALA A C 1
ATOM 891 O O . ALA A 1 109 ? 11.461 9.795 -11.299 1.00 77.06 109 ALA A O 1
ATOM 892 N N . LEU A 1 110 ? 11.090 9.997 -13.507 1.00 79.94 110 LEU A N 1
ATOM 893 C CA . LEU A 1 110 ? 9.649 10.229 -13.393 1.00 79.94 110 LEU A CA 1
ATOM 894 C C . LEU A 1 110 ? 8.905 8.947 -12.994 1.00 79.94 110 LEU A C 1
ATOM 896 O O . LEU A 1 110 ? 8.031 8.985 -12.126 1.00 79.94 110 LEU A O 1
ATOM 900 N N . TYR A 1 111 ? 9.283 7.807 -13.573 1.00 76.50 111 TYR A N 1
ATOM 901 C CA . TYR A 1 111 ? 8.712 6.509 -13.211 1.00 76.50 111 TYR A CA 1
ATOM 902 C C . TYR A 1 111 ? 9.054 6.112 -11.771 1.00 76.50 111 TYR A C 1
ATOM 904 O O . TYR A 1 111 ? 8.170 5.752 -11.002 1.00 76.50 111 TYR A O 1
ATOM 912 N N . TRP A 1 112 ? 10.307 6.285 -11.344 1.00 82.06 112 TRP A N 1
ATOM 913 C CA . TRP A 1 112 ? 10.697 6.050 -9.951 1.00 82.06 112 TRP A CA 1
ATOM 914 C C . TRP A 1 112 ? 9.990 6.993 -8.967 1.00 82.06 112 TRP A C 1
ATOM 916 O O . TRP A 1 112 ? 9.569 6.568 -7.887 1.00 82.06 112 TRP A O 1
ATOM 926 N N . ALA A 1 113 ? 9.819 8.268 -9.329 1.00 82.75 113 ALA A N 1
ATOM 927 C CA . ALA A 1 113 ? 9.092 9.228 -8.503 1.00 82.75 113 ALA A CA 1
ATOM 928 C C . ALA A 1 113 ? 7.600 8.874 -8.386 1.00 82.75 113 ALA A C 1
ATOM 930 O O . ALA A 1 113 ? 7.040 8.924 -7.293 1.00 82.75 113 ALA A O 1
ATOM 931 N N . THR A 1 114 ? 6.952 8.482 -9.484 1.00 81.38 114 THR A N 1
ATOM 932 C CA . THR A 1 114 ? 5.538 8.069 -9.464 1.00 81.38 114 THR A CA 1
ATOM 933 C C . THR A 1 114 ? 5.341 6.756 -8.705 1.00 81.38 114 THR A C 1
ATOM 935 O O . THR A 1 114 ? 4.446 6.690 -7.865 1.00 81.38 114 THR A O 1
ATOM 938 N N . TRP A 1 115 ? 6.223 5.770 -8.890 1.00 86.19 115 TRP A N 1
ATOM 939 C CA . TRP A 1 115 ? 6.224 4.507 -8.142 1.00 86.19 115 TRP A CA 1
ATOM 940 C C . TRP A 1 115 ? 6.354 4.735 -6.627 1.00 86.19 115 TRP A C 1
ATOM 942 O O . TRP A 1 115 ? 5.506 4.301 -5.842 1.00 86.19 115 TRP A O 1
ATOM 952 N N . THR A 1 116 ? 7.374 5.490 -6.200 1.00 84.31 116 THR A N 1
ATOM 953 C CA . THR A 1 116 ? 7.618 5.765 -4.770 1.00 84.31 116 THR A CA 1
ATOM 954 C C . THR A 1 116 ? 6.519 6.609 -4.128 1.00 84.31 116 THR A C 1
ATOM 956 O O . THR A 1 116 ? 6.158 6.367 -2.977 1.00 84.31 116 THR A O 1
ATOM 959 N N . MET A 1 117 ? 5.978 7.605 -4.836 1.00 82.12 117 MET A N 1
ATOM 960 C CA . MET A 1 117 ? 4.951 8.476 -4.263 1.00 82.12 117 MET A CA 1
ATOM 961 C C . MET A 1 117 ? 3.565 7.837 -4.258 1.00 82.12 117 MET A C 1
ATOM 963 O O . MET A 1 117 ? 2.843 7.976 -3.273 1.00 82.12 117 MET A O 1
ATOM 967 N N . LEU A 1 118 ? 3.173 7.164 -5.341 1.00 81.12 118 LEU A N 1
ATOM 968 C CA . LEU A 1 118 ? 1.793 6.721 -5.526 1.00 81.12 118 LEU A CA 1
ATOM 969 C C . LEU A 1 118 ? 1.604 5.254 -5.162 1.00 81.12 118 LEU A C 1
ATOM 971 O O . LEU A 1 118 ? 0.710 4.962 -4.375 1.00 81.12 118 LEU A O 1
ATOM 975 N N . GLN A 1 119 ? 2.433 4.333 -5.654 1.00 86.31 119 GLN A N 1
ATOM 976 C CA . GLN A 1 119 ? 2.235 2.906 -5.370 1.00 86.31 119 GLN A CA 1
ATOM 977 C C . GLN A 1 119 ? 2.738 2.549 -3.967 1.00 86.31 119 GLN A C 1
ATOM 979 O O . GLN A 1 119 ? 1.961 2.066 -3.143 1.00 86.31 119 GLN A O 1
ATOM 984 N N . LEU A 1 120 ? 3.990 2.890 -3.632 1.00 87.06 120 LEU A N 1
ATOM 985 C CA . LEU A 1 120 ? 4.516 2.663 -2.279 1.00 87.06 120 LEU A CA 1
ATOM 986 C C . LEU A 1 120 ? 3.752 3.492 -1.229 1.00 87.06 120 LEU A C 1
ATOM 988 O O . LEU A 1 120 ? 3.481 3.009 -0.130 1.00 87.06 120 LEU A O 1
ATOM 992 N N . GLY A 1 121 ? 3.348 4.719 -1.576 1.00 85.88 121 GLY A N 1
ATOM 993 C CA . GLY A 1 121 ? 2.493 5.551 -0.726 1.00 85.88 121 GLY A CA 1
ATOM 994 C C . GLY A 1 121 ? 1.111 4.935 -0.470 1.00 85.88 121 GLY A C 1
ATOM 995 O O . GLY A 1 121 ? 0.623 4.982 0.661 1.00 85.88 121 GLY A O 1
ATOM 996 N N . SER A 1 122 ? 0.502 4.310 -1.484 1.00 86.88 122 SER A N 1
ATOM 997 C CA . SER A 1 122 ? -0.784 3.609 -1.343 1.00 86.88 122 SER A CA 1
ATOM 998 C C . SER A 1 122 ? -0.666 2.380 -0.445 1.00 86.88 122 SER A C 1
ATOM 1000 O O . SER A 1 122 ? -1.497 2.191 0.438 1.00 86.88 122 SER A O 1
ATOM 1002 N N . GLU A 1 123 ? 0.390 1.586 -0.604 1.00 87.94 123 GLU A N 1
ATOM 1003 C CA . GLU A 1 123 ? 0.656 0.415 0.241 1.00 87.94 123 GLU A CA 1
ATOM 1004 C C . GLU A 1 123 ? 0.813 0.798 1.717 1.00 87.94 123 GLU A C 1
ATOM 1006 O O . GLU A 1 123 ? 0.205 0.211 2.616 1.00 87.94 123 GLU A O 1
ATOM 1011 N N . ILE A 1 124 ? 1.574 1.864 1.964 1.00 87.00 124 ILE A N 1
ATOM 1012 C CA . ILE A 1 124 ? 1.726 2.457 3.290 1.00 87.00 124 ILE A CA 1
ATOM 1013 C C . ILE A 1 124 ? 0.371 2.909 3.860 1.00 87.00 124 ILE A C 1
ATOM 1015 O O . ILE A 1 124 ? 0.103 2.715 5.050 1.00 87.00 124 ILE A O 1
ATOM 1019 N N . ALA A 1 125 ? -0.492 3.505 3.037 1.00 86.44 125 ALA A N 1
ATOM 1020 C CA . ALA A 1 125 ? -1.815 3.942 3.468 1.00 86.44 125 ALA A CA 1
ATOM 1021 C C . ALA A 1 125 ? -2.723 2.756 3.839 1.00 86.44 125 ALA A C 1
ATOM 1023 O O . ALA A 1 125 ? -3.400 2.810 4.868 1.00 86.44 125 ALA A O 1
ATOM 1024 N N . ILE A 1 126 ? -2.690 1.663 3.067 1.00 86.94 126 ILE A N 1
ATOM 1025 C CA . ILE A 1 126 ? -3.424 0.426 3.382 1.00 86.94 126 ILE A CA 1
ATOM 1026 C C . ILE A 1 126 ? -2.926 -0.164 4.709 1.00 86.94 126 ILE A C 1
ATOM 1028 O O . ILE A 1 126 ? -3.739 -0.493 5.573 1.00 86.94 126 ILE A O 1
ATOM 1032 N N . LEU A 1 127 ? -1.608 -0.205 4.932 1.00 85.88 127 LEU A N 1
ATOM 1033 C CA . LEU A 1 127 ? -1.036 -0.634 6.213 1.00 85.88 127 LEU A CA 1
ATOM 1034 C C . LEU A 1 127 ? -1.527 0.234 7.385 1.00 85.88 127 LEU A C 1
ATOM 1036 O O . LEU A 1 127 ? -1.801 -0.272 8.474 1.00 85.88 127 LEU A O 1
ATOM 1040 N N . GLY A 1 128 ? -1.670 1.544 7.169 1.00 83.00 128 GLY A N 1
ATOM 1041 C CA . GLY A 1 128 ? -2.261 2.462 8.144 1.00 83.00 128 GLY A CA 1
ATOM 1042 C C . GLY A 1 128 ? -3.701 2.088 8.512 1.00 83.00 128 GLY A C 1
ATOM 1043 O O . GLY A 1 128 ? -4.046 2.065 9.696 1.00 83.00 128 GLY A O 1
ATOM 1044 N N . ILE A 1 129 ? -4.525 1.736 7.521 1.00 84.31 129 ILE A N 1
ATOM 1045 C CA . ILE A 1 129 ? -5.906 1.269 7.726 1.00 84.31 129 ILE A CA 1
ATOM 1046 C C . ILE A 1 129 ? -5.929 -0.034 8.541 1.00 84.31 129 ILE A C 1
ATOM 1048 O O . ILE A 1 129 ? -6.689 -0.142 9.509 1.00 84.31 129 ILE A O 1
ATOM 1052 N N . ASP A 1 130 ? -5.065 -0.994 8.209 1.00 85.31 130 ASP A N 1
ATOM 1053 C CA . ASP A 1 130 ? -4.941 -2.267 8.930 1.00 85.31 130 ASP A CA 1
ATOM 1054 C C . ASP A 1 130 ? -4.557 -2.062 10.395 1.00 85.31 130 ASP A C 1
ATOM 1056 O O . ASP A 1 130 ? -5.179 -2.624 11.304 1.00 85.31 130 ASP A O 1
ATOM 1060 N N . LEU A 1 131 ? -3.566 -1.204 10.648 1.00 80.88 131 LEU A N 1
ATOM 1061 C CA . LEU A 1 131 ? -3.147 -0.850 12.000 1.00 80.88 131 LEU A CA 1
ATOM 1062 C C . LEU A 1 131 ? -4.272 -0.161 12.778 1.00 80.88 131 LEU A C 1
ATOM 1064 O O . LEU A 1 131 ? -4.458 -0.453 13.963 1.00 80.88 131 LEU A O 1
ATOM 1068 N N . ALA A 1 132 ? -5.056 0.706 12.135 1.00 80.69 132 ALA A N 1
ATOM 1069 C CA . ALA A 1 132 ? -6.204 1.351 12.764 1.00 80.69 132 ALA A CA 1
ATOM 1070 C C . ALA A 1 132 ? -7.291 0.344 13.155 1.00 80.69 132 ALA A C 1
ATOM 1072 O O . ALA A 1 132 ? -7.765 0.358 14.296 1.00 80.69 132 ALA A O 1
ATOM 1073 N N . LEU A 1 133 ? -7.652 -0.574 12.254 1.00 81.69 133 LEU A N 1
ATOM 1074 C CA . LEU A 1 133 ? -8.605 -1.650 12.545 1.00 81.69 133 LEU A CA 1
ATOM 1075 C C . LEU A 1 133 ? -8.083 -2.559 13.665 1.00 81.69 133 LEU A C 1
ATOM 1077 O O . LEU A 1 133 ? -8.806 -2.869 14.617 1.00 81.69 133 LEU A O 1
ATOM 1081 N N . TRP A 1 134 ? -6.804 -2.934 13.617 1.00 79.94 134 TRP A N 1
ATOM 1082 C CA . TRP A 1 134 ? -6.177 -3.758 14.650 1.00 79.94 134 TRP A CA 1
ATOM 1083 C C . TRP A 1 134 ? -6.216 -3.080 16.017 1.00 79.94 134 TRP A C 1
ATOM 1085 O O . TRP A 1 134 ? -6.463 -3.709 17.053 1.00 79.94 134 TRP A O 1
ATOM 1095 N N . HIS A 1 135 ? -5.969 -1.775 16.026 1.00 76.56 135 HIS A N 1
ATOM 1096 C CA . HIS A 1 135 ? -5.985 -0.963 17.222 1.00 76.56 135 HIS A CA 1
ATOM 1097 C C . HIS A 1 135 ? -7.385 -0.903 17.846 1.00 76.56 135 HIS A C 1
ATOM 1099 O O . HIS A 1 135 ? -7.520 -1.139 19.051 1.00 76.56 135 HIS A O 1
ATOM 1105 N N . HIS A 1 136 ? -8.425 -0.711 17.028 1.00 74.75 136 HIS A N 1
ATOM 1106 C CA . HIS A 1 136 ? -9.820 -0.812 17.468 1.00 74.75 136 HIS A CA 1
ATOM 1107 C C . HIS A 1 136 ? -10.146 -2.176 18.096 1.00 74.75 136 HIS A C 1
ATOM 1109 O O . HIS A 1 136 ? -10.878 -2.243 19.081 1.00 74.75 136 HIS A O 1
ATOM 1115 N N . LEU A 1 137 ? -9.553 -3.259 17.589 1.00 75.44 137 LEU A N 1
ATOM 1116 C CA . LEU A 1 137 ? -9.662 -4.609 18.156 1.00 75.44 137 LEU A CA 1
ATOM 1117 C C . LEU A 1 137 ? -8.887 -4.793 19.470 1.00 75.44 137 LEU A C 1
ATOM 1119 O O . LEU A 1 137 ? -9.295 -5.572 20.334 1.00 75.44 137 LEU A O 1
ATOM 1123 N N . SER A 1 138 ? -7.751 -4.110 19.611 1.00 72.00 138 SER A N 1
ATOM 1124 C CA . SER A 1 138 ? -6.822 -4.269 20.734 1.00 72.00 138 SER A CA 1
ATOM 1125 C C . SER A 1 138 ? -7.189 -3.456 21.978 1.00 72.00 138 SER A C 1
ATOM 1127 O O . SER A 1 138 ? -6.526 -3.634 23.005 1.00 72.00 138 SER A O 1
ATOM 1129 N N . ASN A 1 139 ? -8.209 -2.592 21.898 1.00 65.12 139 ASN A N 1
ATOM 1130 C CA . ASN A 1 139 ? -8.709 -1.734 22.982 1.00 65.12 139 ASN A CA 1
ATOM 1131 C C . ASN A 1 139 ? -7.614 -0.883 23.668 1.00 65.12 139 ASN A C 1
ATOM 1133 O O . ASN A 1 139 ? -7.733 -0.474 24.823 1.00 65.12 139 ASN A O 1
ATOM 1137 N N . VAL A 1 140 ? -6.503 -0.651 22.963 1.00 59.97 140 VAL A N 1
ATOM 1138 C CA . VAL A 1 140 ? -5.458 0.293 23.368 1.00 59.97 140 VAL A CA 1
ATOM 1139 C C . VAL A 1 140 ? -5.958 1.680 22.951 1.00 59.97 140 VAL A C 1
ATOM 1141 O O . VAL A 1 140 ? -6.721 1.787 22.000 1.00 59.97 140 VAL A O 1
ATOM 1144 N N . ARG A 1 141 ? -5.630 2.743 23.690 1.00 53.69 141 ARG A N 1
ATOM 1145 C CA . ARG A 1 141 ? -5.943 4.120 23.279 1.00 53.69 141 ARG A CA 1
ATOM 1146 C C . ARG A 1 141 ? -4.662 4.783 22.783 1.00 53.69 141 ARG A C 1
ATOM 1148 O O . ARG A 1 141 ? -3.874 5.246 23.599 1.00 53.69 141 ARG A O 1
ATOM 1155 N N . LEU A 1 142 ? -4.441 4.815 21.476 1.00 52.56 142 LEU A N 1
ATOM 1156 C CA . LEU A 1 142 ? -3.516 5.752 20.845 1.00 52.56 142 LEU A CA 1
ATOM 1157 C C . LEU A 1 142 ? -4.247 7.051 20.455 1.00 52.56 142 LEU A C 1
ATOM 1159 O O . LEU A 1 142 ? -5.444 7.015 20.157 1.00 52.56 142 LEU A O 1
ATOM 1163 N N . PRO A 1 143 ? -3.547 8.198 20.467 1.00 48.12 143 PRO A N 1
ATOM 1164 C CA . PRO A 1 143 ? -4.104 9.485 20.063 1.00 48.12 143 PRO A CA 1
ATOM 1165 C C . PRO A 1 143 ? -4.520 9.474 18.580 1.00 48.12 143 PRO A C 1
ATOM 1167 O O . PRO A 1 143 ? -3.754 9.050 17.719 1.00 48.12 143 PRO A O 1
ATOM 1170 N N . LEU A 1 144 ? -5.724 9.983 18.290 1.00 49.00 144 LEU A N 1
ATOM 1171 C CA . LEU A 1 144 ? -6.392 9.981 16.974 1.00 49.00 144 LEU A CA 1
ATOM 1172 C C . LEU A 1 144 ? -5.676 10.769 15.847 1.00 49.00 144 LEU A C 1
ATOM 1174 O O . LEU A 1 144 ? -6.181 10.823 14.732 1.00 49.00 144 LEU A O 1
ATOM 1178 N N . TRP A 1 145 ? -4.516 11.381 16.098 1.00 47.50 145 TRP A N 1
ATOM 1179 C CA . TRP A 1 145 ? -3.927 12.404 15.220 1.00 47.50 145 TRP A CA 1
ATOM 1180 C C . TRP A 1 145 ? -2.887 11.896 14.201 1.00 47.50 145 TRP A C 1
ATOM 1182 O O . TRP A 1 145 ? -2.330 12.710 13.476 1.00 47.50 145 TRP A O 1
ATOM 1192 N N . ALA A 1 146 ? -2.591 10.593 14.126 1.00 48.59 146 ALA A N 1
ATOM 1193 C CA . ALA A 1 146 ? -1.455 10.083 13.332 1.00 48.59 146 ALA A CA 1
ATOM 1194 C C . ALA A 1 146 ? -1.827 9.284 12.069 1.00 48.59 146 ALA A C 1
ATOM 1196 O O . ALA A 1 146 ? -0.934 8.767 11.404 1.00 48.59 146 ALA A O 1
ATOM 1197 N N . LEU A 1 147 ? -3.120 9.132 11.756 1.00 47.47 147 LEU A N 1
ATOM 1198 C CA . LEU A 1 147 ? -3.579 8.175 10.737 1.00 47.47 147 LEU A CA 1
ATOM 1199 C C . LEU A 1 147 ? -4.086 8.801 9.433 1.00 47.47 147 LEU A C 1
ATOM 1201 O O . LEU A 1 147 ? -4.558 8.096 8.547 1.00 47.47 147 LEU A O 1
ATOM 1205 N N . ALA A 1 148 ? -3.987 10.121 9.312 1.00 56.56 148 ALA A N 1
ATOM 1206 C CA . ALA A 1 148 ? -4.000 10.778 8.020 1.00 56.56 148 ALA A CA 1
ATOM 1207 C C . ALA A 1 148 ? -2.557 11.161 7.703 1.00 56.56 148 ALA A C 1
ATOM 1209 O O . ALA A 1 148 ? -1.905 11.753 8.558 1.00 56.56 148 ALA A O 1
ATOM 1210 N N . LEU A 1 149 ? -2.127 10.857 6.478 1.00 45.81 149 LEU A N 1
ATOM 1211 C CA . LEU A 1 149 ? -0.965 11.363 5.733 1.00 45.81 149 LEU A CA 1
ATOM 1212 C C . LEU A 1 149 ? -0.073 10.202 5.302 1.00 45.81 149 LEU A C 1
ATOM 1214 O O . LEU A 1 149 ? 0.579 9.560 6.119 1.00 45.81 149 LEU A O 1
ATOM 1218 N N . GLY A 1 150 ? -0.048 9.955 3.990 1.00 49.97 150 GLY A N 1
ATOM 1219 C CA . GLY A 1 150 ? 0.834 9.012 3.299 1.00 49.97 150 GLY A CA 1
ATOM 1220 C C . GLY A 1 150 ? 2.313 9.404 3.367 1.00 49.97 150 GLY A C 1
ATOM 1221 O O . GLY A 1 150 ? 3.012 9.367 2.361 1.00 49.97 150 GLY A O 1
ATOM 1222 N N . THR A 1 151 ? 2.791 9.828 4.538 1.00 56.75 151 THR A N 1
ATOM 1223 C CA . THR A 1 151 ? 4.171 10.209 4.803 1.00 56.75 151 THR A CA 1
ATOM 1224 C C . THR A 1 151 ? 4.894 9.086 5.555 1.00 56.75 151 THR A C 1
ATOM 1226 O O . THR A 1 151 ? 4.499 8.714 6.665 1.00 56.75 151 THR A O 1
ATOM 1229 N N . PRO A 1 152 ? 6.010 8.569 5.005 1.00 58.69 152 PRO A N 1
ATOM 1230 C CA . PRO A 1 152 ? 6.708 7.396 5.541 1.00 58.69 152 PRO A CA 1
ATOM 1231 C C . PRO A 1 152 ? 7.216 7.579 6.983 1.00 58.69 152 PRO A C 1
ATOM 1233 O O . PRO A 1 152 ? 7.356 6.612 7.727 1.00 58.69 152 PRO A O 1
ATOM 1236 N N . VAL A 1 153 ? 7.435 8.821 7.420 1.00 57.25 153 VAL A N 1
ATOM 1237 C CA . VAL A 1 153 ? 7.912 9.161 8.772 1.00 57.25 153 VAL A CA 1
ATOM 1238 C C . VAL A 1 153 ? 6.924 8.746 9.870 1.00 57.25 153 VAL A C 1
ATOM 1240 O O . VAL A 1 153 ? 7.332 8.257 10.925 1.00 57.25 153 VAL A O 1
ATOM 1243 N N . LEU A 1 154 ? 5.622 8.903 9.636 1.00 59.19 154 LEU A N 1
ATOM 1244 C CA . LEU A 1 154 ? 4.604 8.618 10.652 1.00 59.19 154 LEU A CA 1
ATOM 1245 C C . LEU A 1 154 ? 4.343 7.116 10.802 1.00 59.19 154 LEU A C 1
ATOM 1247 O O . LEU A 1 154 ? 4.031 6.650 11.898 1.00 59.19 154 LEU A O 1
ATOM 1251 N N . VAL A 1 155 ? 4.575 6.343 9.739 1.00 60.19 155 VAL A N 1
ATOM 1252 C CA . VAL A 1 155 ? 4.528 4.873 9.760 1.00 60.19 155 VAL A CA 1
ATOM 1253 C C . VAL A 1 155 ? 5.566 4.321 10.727 1.00 60.19 155 VAL A C 1
ATOM 1255 O O . VAL A 1 155 ? 5.254 3.473 11.562 1.00 60.19 155 VAL A O 1
ATOM 1258 N N . VAL A 1 156 ? 6.793 4.847 10.667 1.00 65.81 156 VAL A N 1
ATOM 1259 C CA . VAL A 1 156 ? 7.886 4.442 11.560 1.00 65.81 156 VAL A CA 1
ATOM 1260 C C . VAL A 1 156 ? 7.551 4.775 13.013 1.00 65.81 156 VAL A C 1
ATOM 1262 O O . VAL A 1 156 ? 7.748 3.939 13.897 1.00 65.81 156 VAL A O 1
ATOM 1265 N N . ALA A 1 157 ? 6.977 5.954 13.271 1.00 65.38 157 ALA A N 1
ATOM 1266 C CA . ALA A 1 157 ? 6.510 6.324 14.606 1.00 65.38 157 ALA A CA 1
ATOM 1267 C C . ALA A 1 157 ? 5.397 5.381 15.113 1.00 65.38 157 ALA A C 1
ATOM 1269 O O . ALA A 1 157 ? 5.414 4.965 16.276 1.00 65.38 157 ALA A O 1
ATOM 1270 N N . GLY A 1 158 ? 4.474 4.980 14.232 1.00 63.62 158 GLY A N 1
ATOM 1271 C CA . GLY A 1 158 ? 3.421 4.004 14.520 1.00 63.62 158 GLY A CA 1
ATOM 1272 C C . GLY A 1 158 ? 3.966 2.615 14.869 1.00 63.62 158 GLY A C 1
ATOM 1273 O O . GLY A 1 158 ? 3.594 2.050 15.901 1.00 63.62 158 GLY A O 1
ATOM 1274 N N . ILE A 1 159 ? 4.897 2.085 14.066 1.00 71.25 159 ILE A N 1
ATOM 1275 C CA . ILE A 1 159 ? 5.565 0.797 14.322 1.00 71.25 159 ILE A CA 1
ATOM 1276 C C . ILE A 1 159 ? 6.354 0.847 15.637 1.00 71.25 159 ILE A C 1
ATOM 1278 O O . ILE A 1 159 ? 6.282 -0.088 16.436 1.00 71.25 159 ILE A O 1
ATOM 1282 N N . GLY A 1 160 ? 7.062 1.947 15.909 1.00 72.19 160 GLY A N 1
ATOM 1283 C CA . GLY A 1 160 ? 7.810 2.130 17.154 1.00 72.19 160 GLY A CA 1
ATOM 1284 C C . GLY A 1 160 ? 6.914 2.032 18.391 1.00 72.19 160 GLY A C 1
ATOM 1285 O O . GLY A 1 160 ? 7.196 1.264 19.315 1.00 72.19 160 GLY A O 1
ATOM 1286 N N . HIS A 1 161 ? 5.777 2.729 18.380 1.00 69.31 161 HIS A N 1
ATOM 1287 C CA . HIS A 1 161 ? 4.810 2.641 19.472 1.00 69.31 161 HIS A CA 1
ATOM 1288 C C . HIS A 1 161 ? 4.156 1.249 19.554 1.00 69.31 161 HIS A C 1
ATOM 1290 O O . HIS A 1 161 ? 3.907 0.732 20.647 1.00 69.31 161 HIS A O 1
ATOM 1296 N N . PHE A 1 162 ? 3.899 0.602 18.413 1.00 67.06 162 PHE A N 1
ATOM 1297 C CA . PHE A 1 162 ? 3.367 -0.760 18.370 1.00 67.06 162 PHE A CA 1
ATOM 1298 C C . PHE A 1 162 ? 4.301 -1.761 19.060 1.00 67.06 162 PHE A C 1
ATOM 1300 O O . PHE A 1 162 ? 3.861 -2.511 19.936 1.00 67.06 162 PHE A O 1
ATOM 1307 N N . ILE A 1 163 ? 5.594 -1.732 18.724 1.00 76.00 163 ILE A N 1
ATOM 1308 C CA . ILE A 1 163 ? 6.613 -2.593 19.333 1.00 76.00 163 ILE A CA 1
ATOM 1309 C C . ILE A 1 163 ? 6.676 -2.343 20.842 1.00 76.00 163 ILE A C 1
ATOM 1311 O O . ILE A 1 163 ? 6.672 -3.295 21.621 1.00 76.00 163 ILE A O 1
ATOM 1315 N N . GLN A 1 164 ? 6.638 -1.082 21.277 1.00 76.94 164 GLN A N 1
ATOM 1316 C CA . GLN A 1 164 ? 6.651 -0.731 22.697 1.00 76.94 164 GLN A CA 1
ATOM 1317 C C . GLN A 1 164 ? 5.443 -1.310 23.458 1.00 76.94 164 GLN A C 1
ATOM 1319 O O . GLN A 1 164 ? 5.597 -1.868 24.549 1.00 76.94 164 GLN A O 1
ATOM 1324 N N . VAL A 1 165 ? 4.240 -1.242 22.881 1.00 74.56 165 VAL A N 1
ATOM 1325 C CA . VAL A 1 165 ? 3.023 -1.804 23.491 1.00 74.56 165 VAL A CA 1
ATOM 1326 C C . VAL A 1 165 ? 3.045 -3.335 23.488 1.00 74.56 165 VAL A C 1
ATOM 1328 O O . VAL A 1 165 ? 2.673 -3.956 24.490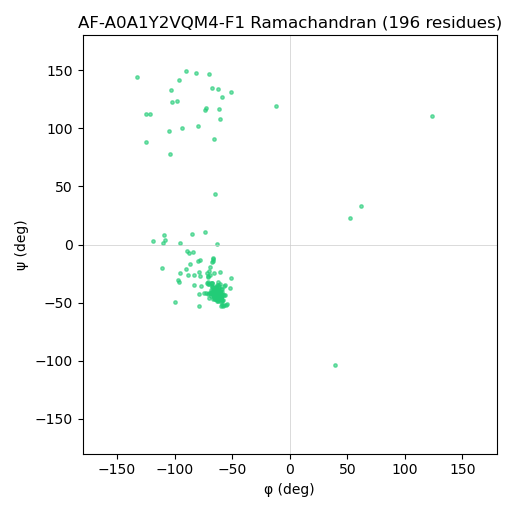 1.00 74.56 165 VAL A O 1
ATOM 1331 N N . ALA A 1 166 ? 3.487 -3.959 22.393 1.00 75.12 166 ALA A N 1
ATOM 1332 C CA . ALA A 1 166 ? 3.610 -5.411 22.285 1.00 75.12 166 ALA A CA 1
ATOM 1333 C C . ALA A 1 166 ? 4.621 -5.959 23.304 1.00 75.12 166 ALA A C 1
ATOM 1335 O O . ALA A 1 166 ? 4.290 -6.865 24.073 1.00 75.12 166 ALA A O 1
ATOM 1336 N N . LEU A 1 167 ? 5.803 -5.342 23.396 1.00 79.81 167 LEU A N 1
ATOM 1337 C CA . LEU A 1 167 ? 6.821 -5.667 24.397 1.00 79.81 167 LEU A CA 1
ATOM 1338 C C . LEU A 1 167 ? 6.294 -5.462 25.822 1.00 79.81 167 LEU A C 1
ATOM 1340 O O . LEU A 1 167 ? 6.500 -6.321 26.676 1.00 79.81 167 LEU A O 1
ATOM 1344 N N . GLY A 1 168 ? 5.537 -4.391 26.080 1.00 75.62 168 GLY A N 1
ATOM 1345 C CA . GLY A 1 168 ? 4.897 -4.154 27.376 1.00 75.62 168 GLY A CA 1
ATOM 1346 C C . GLY A 1 168 ? 3.878 -5.235 27.763 1.00 75.62 168 GLY A C 1
ATOM 1347 O O . GLY A 1 168 ? 3.844 -5.670 28.919 1.00 75.62 168 GLY A O 1
ATOM 1348 N N . LYS A 1 169 ? 3.072 -5.724 26.808 1.00 74.31 169 LYS A N 1
ATOM 1349 C CA . LYS A 1 169 ? 2.120 -6.830 27.027 1.00 74.31 169 LYS A CA 1
ATOM 1350 C C . LYS A 1 169 ? 2.837 -8.159 27.275 1.00 74.31 169 LYS A C 1
ATOM 1352 O O . LYS A 1 169 ? 2.469 -8.872 28.209 1.00 74.31 169 LYS A O 1
ATOM 1357 N N . VAL A 1 170 ? 3.870 -8.474 26.493 1.00 78.88 170 VAL A N 1
ATOM 1358 C CA . VAL A 1 170 ? 4.688 -9.686 26.672 1.00 78.88 170 VAL A CA 1
ATOM 1359 C C . VAL A 1 170 ? 5.401 -9.658 28.023 1.00 78.88 170 VAL A C 1
ATOM 1361 O O . VAL A 1 170 ? 5.321 -10.626 28.778 1.00 78.88 170 VAL A O 1
ATOM 1364 N N . TYR A 1 171 ? 6.005 -8.524 28.385 1.00 80.88 171 TYR A N 1
ATOM 1365 C CA . TYR A 1 171 ? 6.667 -8.334 29.674 1.00 80.88 171 TYR A CA 1
ATOM 1366 C C . TYR A 1 171 ? 5.693 -8.487 30.848 1.00 80.88 171 TYR A C 1
ATOM 1368 O O . TYR A 1 171 ? 5.988 -9.189 31.815 1.00 80.88 171 TYR A O 1
ATOM 1376 N N . ARG A 1 172 ? 4.492 -7.899 30.760 1.00 74.62 172 ARG A N 1
ATOM 1377 C CA . ARG A 1 172 ? 3.444 -8.065 31.780 1.00 74.62 172 ARG A CA 1
ATOM 1378 C C . ARG A 1 172 ? 2.971 -9.513 31.901 1.00 74.62 172 ARG A C 1
ATOM 1380 O O . ARG A 1 172 ? 2.814 -9.991 33.021 1.00 74.62 172 ARG A O 1
ATOM 1387 N N . LYS A 1 173 ? 2.795 -10.225 30.784 1.00 76.19 173 LYS A N 1
ATOM 1388 C CA . LYS A 1 173 ? 2.399 -11.644 30.775 1.00 76.19 173 LYS A CA 1
ATOM 1389 C C . LYS A 1 173 ? 3.488 -12.540 31.381 1.00 76.19 173 LYS A C 1
ATOM 1391 O O . LYS A 1 173 ? 3.184 -13.403 32.200 1.00 76.19 173 LYS A O 1
ATOM 1396 N N . ALA A 1 174 ? 4.756 -12.280 31.061 1.00 75.75 174 ALA A N 1
ATOM 1397 C CA . ALA A 1 174 ? 5.900 -12.973 31.654 1.00 75.75 174 ALA A CA 1
ATOM 1398 C C . ALA A 1 174 ? 6.046 -12.678 33.159 1.00 75.75 174 ALA A C 1
ATOM 1400 O O . ALA A 1 174 ? 6.327 -13.579 33.949 1.00 75.75 174 ALA A O 1
ATOM 1401 N N . LYS A 1 175 ? 5.803 -11.431 33.580 1.00 78.00 175 LYS A N 1
ATOM 1402 C CA . LYS A 1 175 ? 5.824 -11.032 34.994 1.00 78.00 175 LYS A CA 1
ATOM 1403 C C . LYS A 1 175 ? 4.670 -11.653 35.791 1.00 78.00 175 LYS A C 1
ATOM 1405 O O . LYS A 1 175 ? 4.896 -12.089 36.914 1.00 78.00 175 LYS A O 1
ATOM 1410 N N . ALA A 1 176 ? 3.471 -11.744 35.211 1.00 71.44 176 ALA A N 1
ATOM 1411 C CA . ALA A 1 176 ? 2.324 -12.410 35.832 1.00 71.44 176 ALA A CA 1
ATOM 1412 C C . ALA A 1 176 ? 2.580 -13.914 36.033 1.00 71.44 176 ALA A C 1
ATOM 1414 O O . ALA A 1 176 ? 2.387 -14.418 37.134 1.00 71.44 176 ALA A O 1
ATOM 1415 N N . SER A 1 177 ? 3.129 -14.600 35.023 1.00 64.19 177 SER A N 1
ATOM 1416 C CA . SER A 1 177 ? 3.501 -16.020 35.127 1.00 64.19 177 SER A CA 1
ATOM 1417 C C . SER A 1 177 ? 4.582 -16.282 36.188 1.00 64.19 177 SER A C 1
ATOM 1419 O O . SER A 1 177 ? 4.525 -17.289 36.891 1.00 64.19 177 SER A O 1
ATOM 1421 N N . ARG A 1 178 ? 5.534 -15.354 36.375 1.00 64.75 178 ARG A N 1
ATOM 1422 C CA . ARG A 1 178 ? 6.523 -15.442 37.465 1.00 64.75 178 ARG A CA 1
ATOM 1423 C C . ARG A 1 178 ? 5.928 -15.195 38.851 1.00 64.75 178 ARG A C 1
ATOM 1425 O O . ARG A 1 178 ? 6.423 -15.783 39.805 1.00 64.75 178 ARG A O 1
ATOM 1432 N N . LYS A 1 179 ? 4.905 -14.341 38.978 1.00 63.31 179 LYS A N 1
ATOM 1433 C CA . LYS A 1 179 ? 4.254 -14.064 40.268 1.00 63.31 179 LYS A CA 1
ATOM 1434 C C . LYS A 1 179 ? 3.437 -15.269 40.749 1.00 63.31 179 LYS A C 1
ATOM 1436 O O . LYS A 1 179 ? 3.640 -15.699 41.876 1.00 63.31 179 LYS A O 1
ATOM 1441 N N . SER A 1 180 ? 2.637 -15.881 39.872 1.00 58.25 180 SER A N 1
ATOM 1442 C CA . SER A 1 180 ? 1.839 -17.073 40.207 1.00 58.25 180 SER A CA 1
ATOM 1443 C C . SER A 1 180 ? 2.692 -18.285 40.598 1.00 58.25 180 SER A C 1
ATOM 1445 O O . SER A 1 180 ? 2.291 -19.069 41.447 1.00 58.25 180 SER A O 1
ATOM 1447 N N . ARG A 1 181 ? 3.895 -18.432 40.019 1.00 58.22 181 ARG A N 1
ATOM 1448 C CA . ARG A 1 181 ? 4.834 -19.496 40.412 1.00 58.22 181 ARG A CA 1
ATOM 1449 C C . ARG A 1 181 ? 5.444 -19.269 41.802 1.00 58.22 181 ARG A C 1
ATOM 1451 O O . ARG A 1 181 ? 5.828 -20.233 42.443 1.00 58.22 181 ARG A O 1
ATOM 1458 N N . LYS A 1 182 ? 5.546 -18.015 42.255 1.00 55.78 182 LYS A N 1
ATOM 1459 C CA . LYS A 1 182 ? 6.155 -17.668 43.546 1.00 55.78 182 LYS A CA 1
ATOM 1460 C C . LYS A 1 182 ? 5.170 -17.807 44.716 1.00 55.78 182 LYS A C 1
ATOM 1462 O O . LYS A 1 182 ? 5.585 -18.246 45.776 1.00 55.78 182 LYS A O 1
ATOM 1467 N N . GLU A 1 183 ? 3.885 -17.503 44.502 1.00 56.09 183 GLU A N 1
ATOM 1468 C CA . GLU A 1 183 ? 2.814 -17.718 45.500 1.00 56.09 183 GLU A CA 1
ATOM 1469 C C . GLU A 1 183 ? 2.538 -19.218 45.749 1.00 56.09 183 GLU A C 1
ATOM 1471 O O . GLU A 1 183 ? 2.289 -19.608 46.884 1.00 56.09 183 GLU A O 1
ATOM 1476 N N . GLY A 1 184 ? 2.678 -20.083 44.733 1.00 54.03 184 GLY A N 1
ATOM 1477 C CA . GLY A 1 184 ? 2.509 -21.537 44.896 1.00 54.03 184 GLY A CA 1
ATOM 1478 C C . GLY A 1 184 ? 3.616 -22.248 45.694 1.00 54.03 184 GLY A C 1
ATOM 1479 O O . GLY A 1 184 ? 3.362 -23.310 46.257 1.00 54.03 184 GLY A O 1
ATOM 1480 N N . ASP A 1 185 ? 4.821 -21.672 45.777 1.00 55.97 185 ASP A N 1
ATOM 1481 C CA . ASP A 1 185 ? 5.922 -22.227 46.586 1.00 55.97 185 ASP A CA 1
ATOM 1482 C C . ASP A 1 185 ? 5.822 -21.810 48.071 1.00 55.97 185 ASP A C 1
ATOM 1484 O O . ASP A 1 185 ? 6.286 -22.545 48.941 1.00 55.97 185 ASP A O 1
ATOM 1488 N N . GLU A 1 186 ? 5.191 -20.671 48.397 1.00 52.72 186 GLU A N 1
ATOM 1489 C CA . GLU A 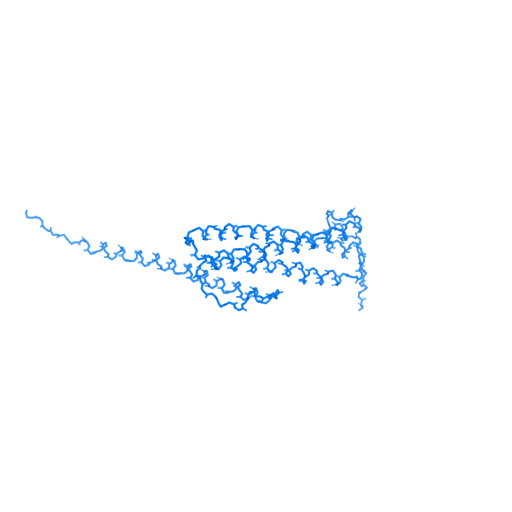1 186 ? 4.990 -20.237 49.793 1.00 52.72 186 GLU A CA 1
ATOM 1490 C C . GLU A 1 186 ? 3.843 -21.000 50.489 1.00 52.72 186 GLU A C 1
ATOM 1492 O O . GLU A 1 186 ? 3.978 -21.361 51.660 1.00 52.72 186 GLU A O 1
ATOM 1497 N N . GLU A 1 187 ? 2.759 -21.344 49.780 1.00 51.94 187 GLU A N 1
ATOM 1498 C CA . GLU A 1 187 ? 1.672 -22.177 50.335 1.00 51.94 187 GLU A CA 1
ATOM 1499 C C . GLU A 1 187 ? 2.083 -23.651 50.537 1.00 51.94 187 GLU A C 1
ATOM 1501 O O . GLU A 1 187 ? 1.595 -24.308 51.459 1.00 51.94 187 GLU A O 1
ATOM 1506 N N . GLY A 1 188 ? 3.028 -24.169 49.743 1.00 48.56 188 GLY A N 1
ATOM 1507 C CA . GLY A 1 188 ? 3.558 -25.532 49.890 1.00 48.56 188 GLY A CA 1
ATOM 1508 C C . GLY A 1 188 ? 4.461 -25.735 51.115 1.00 48.56 188 GLY A C 1
ATOM 1509 O O . GLY A 1 188 ? 4.561 -26.850 51.626 1.00 48.56 188 GLY A O 1
ATOM 1510 N N . ILE A 1 189 ? 5.089 -24.670 51.626 1.00 54.84 189 ILE A N 1
ATOM 1511 C CA . ILE A 1 189 ? 5.979 -24.733 52.800 1.00 54.84 189 ILE A CA 1
ATOM 1512 C C . ILE A 1 189 ? 5.195 -24.548 54.114 1.00 54.84 189 ILE A C 1
ATOM 1514 O O . ILE A 1 189 ? 5.588 -25.094 55.143 1.00 54.84 189 ILE A O 1
ATOM 1518 N N . ALA A 1 190 ? 4.046 -23.862 54.093 1.00 52.53 190 ALA A N 1
ATOM 1519 C CA . ALA A 1 190 ? 3.204 -23.658 55.279 1.00 52.53 190 ALA A CA 1
ATOM 1520 C C . ALA A 1 190 ? 2.338 -24.882 55.668 1.00 52.53 190 ALA A C 1
ATOM 1522 O O . ALA A 1 190 ? 1.796 -24.921 56.772 1.00 52.53 190 ALA A O 1
ATOM 1523 N N . GLY A 1 191 ? 2.207 -25.884 54.788 1.00 45.62 191 GLY A N 1
ATOM 1524 C CA . GLY A 1 191 ? 1.344 -27.059 54.987 1.00 45.62 191 GLY A CA 1
ATOM 1525 C C . GLY A 1 191 ? 1.977 -28.263 55.701 1.00 45.62 191 GLY A C 1
ATOM 1526 O O . GLY A 1 191 ? 1.273 -29.227 55.994 1.00 45.62 191 GLY A O 1
ATOM 1527 N N . ILE A 1 192 ? 3.282 -28.246 55.997 1.00 53.50 192 ILE A N 1
ATOM 1528 C CA . ILE A 1 192 ? 3.976 -29.366 56.657 1.00 53.50 192 ILE A CA 1
ATOM 1529 C C . ILE A 1 192 ? 4.219 -29.010 58.129 1.00 53.50 192 ILE A C 1
ATOM 1531 O O . ILE A 1 192 ? 5.318 -28.636 58.525 1.00 53.50 192 ILE A O 1
ATOM 1535 N N . SER A 1 193 ? 3.180 -29.126 58.958 1.00 48.22 193 SER A N 1
ATOM 1536 C CA . SER A 1 193 ? 3.326 -29.176 60.419 1.00 48.22 193 SER A CA 1
ATOM 1537 C C . SER A 1 193 ? 2.713 -30.487 60.929 1.00 48.22 193 SER A C 1
ATOM 1539 O O . SER A 1 193 ? 1.502 -30.683 60.787 1.00 48.22 193 SER A O 1
ATOM 1541 N N . PRO A 1 194 ? 3.510 -31.435 61.461 1.00 48.38 194 PRO A N 1
ATOM 1542 C CA . PRO A 1 194 ? 3.018 -32.755 61.828 1.00 48.38 194 PRO A CA 1
ATOM 1543 C C . PRO A 1 194 ? 2.315 -32.671 63.185 1.00 48.38 194 PRO A C 1
ATOM 1545 O O . PRO A 1 194 ? 2.958 -32.625 64.232 1.00 48.38 194 PRO A O 1
ATOM 1548 N N . THR A 1 195 ? 0.981 -32.656 63.183 1.00 45.62 195 THR A N 1
ATOM 1549 C CA . THR A 1 195 ? 0.212 -32.735 64.431 1.00 45.62 195 THR A CA 1
ATOM 1550 C C . THR A 1 195 ? -0.153 -34.188 64.722 1.00 45.62 195 THR A C 1
ATOM 1552 O O . THR A 1 195 ? -1.059 -34.764 64.128 1.00 45.62 195 THR A O 1
ATOM 1555 N N . SER A 1 196 ? 0.645 -34.747 65.632 1.00 47.19 196 SER A N 1
ATOM 1556 C CA . SER A 1 196 ? 0.445 -35.908 66.505 1.00 47.19 196 SER A CA 1
ATOM 1557 C C . SER A 1 196 ? -0.990 -36.453 66.587 1.00 47.19 196 SER A C 1
ATOM 1559 O O . SER A 1 196 ? -1.902 -35.763 67.047 1.00 47.19 196 SER A O 1
ATOM 1561 N N . THR A 1 197 ? -1.174 -37.718 66.196 1.00 47.28 197 THR A N 1
ATOM 1562 C CA . THR A 1 197 ? -2.392 -38.494 66.465 1.00 47.28 197 THR A CA 1
ATOM 1563 C C . THR A 1 197 ? -2.150 -39.372 67.691 1.00 47.28 197 THR A C 1
ATOM 1565 O O . THR A 1 197 ? -1.169 -40.112 67.753 1.00 47.28 197 THR A O 1
ATOM 1568 N N . ARG A 1 198 ? -3.028 -39.191 68.675 1.00 46.97 198 ARG A N 1
ATOM 1569 C CA . ARG A 1 198 ? -3.083 -39.868 69.970 1.00 46.97 198 ARG A CA 1
ATOM 1570 C C . ARG A 1 198 ? -3.744 -41.238 69.847 1.00 46.97 198 ARG A C 1
ATOM 1572 O O . ARG A 1 198 ? -4.663 -41.348 69.006 1.00 46.97 198 ARG A O 1
#

pLDDT: mean 71.08, std 14.38, range [36.94, 93.38]

Sequence (198 aa):
MGGQFTPYDPQRCPHYAQFASHLDRIHFDGIYWTFFFLVIGILFVSSWIYQSTMTFRESPEHSEEAFRRKLKSSLAWCTVLFLAAAVLLVIEVFALLALQFCDGEDLMALYWATWTMLQLGSEIAILGIDLALWHHLSNVRLPLWALALGTPVLVVAGIGHFIQVALGKVYRKAKASRKSRKEGDEEGIAGISPTSTR

Radius of gyration: 27.09 Å; Cα contacts (8 Å, |Δi|>4): 120; chains: 1; bounding box: 67×52×96 Å